Protein 4DCM (pdb70)

B-factor: mean 29.91, std 12.79, range [4.17, 95.15]

Organism: Escherichia coli (strain K12) (NCBI:txid83333)

GO terms:
  GO:0052916 23S rRNA (guanine(1835)-N(2))-methyltransferase activity (F, IDA)
  GO:0070475 rRNA base methylation (P, IMP)

Sequence (354 aa):
RSLTLQRFPATDDVNPLQAWEAADEYLLQQLDDTEIRGPVLILNDAFGALSCALAEHKPYSIGDSYISELATRENLRLNGIDESSVKFLDSTADYPQQPGVVLIKVPKTLALLEQQLRALRKVVTSDTRIIAGAKARDIHTSTLELFEKVLGPTTTTLAWKKARLINCTFNEPQLADAPQTVSWKLEGTDWTIHNHANVFSRTGLDIGARFFQHLPENLEGEIVDLGCGNGVIGLTLLDKNPQAKVVFVDESPAVASSRLNVETNPEALDRCEFINNALSGVEPFRFNAVLCNPPFDNVAWEFHHARRCLKINGELYIVANRHLDYFHKLKKIFGNCTTIATNNKFVVLKAVKL

InterPro domains:
  IPR002052 DNA methylase, N-6 adenine-specific, conserved site [PS00092] (302-308)
  IPR007848 Methyltransferase small domain [PF05175] (199-370)
  IPR017237 RLMG [MF_01859] (1-373)
  IPR017237 RLMG [PIRSF037565] (2-373)
  IPR029063 S-adenosyl-L-methionine-dependent methyltransferase superfamily [G3DSA:3.40.50.150] (8-182)
  IPR029063 S-adenosyl-L-methionine-dependent methyltransferase superfamily [G3DSA:3.40.50.150] (183-377)
  IPR029063 S-adenosyl-L-methionine-dependent methyltransferase superfamily [SSF53335] (192-373)
  IPR046977 rRNA (guanine-N(2)-)-methyltransferase RsmC/RlmG [PTHR47816] (28-373)
  IPR058679 RlmG, N-terminal domain [PF26049] (1-179)

Nearest PDB structures (foldseek):
  4dcm-assembly1_A  TM=1.003E+00  e=3.928E-76  Escherichia coli K-12
  2pjd-assembly1_A  TM=8.226E-01  e=2.984E-22  Escherichia coli
  3dmh-assembly1_A  TM=7.910E-01  e=1.745E-19  Thermus thermophilus HB8
  1f38-assembly1_A  TM=6.982E-01  e=2.290E-06  Methanothermobacter thermautotrophicus
  5fa8-assembly1_A  TM=6.860E-01  e=3.454E-05  Saccharolobus islandicus M.14.25

Secondary structure (DSSP, 8-state):
-------SS---SS-S--S--HHHHHHHHTTTT----S-EEEE--SSSHHHHHTGGG--EEEES-HHHHHHHHHHHHHTT--GGGSEEEETTSPPPSS-SEEEEEPPS-HHHHHHHHHHHHTT--TTSEEEEEEEGGG--HHHHHHHHHHT--EEE---BTTEEEEEE-----------S-EEEEETTTTEEEEE-TT-TT-SS--HHHHH------S--SEEEEET-TT-HHHHHHHHH-TT-EEEEE-S---HHHHHHHHHH--TTGGGEE---STTTTPPTT-EEEEEE------TTT--HHHHHHEEEEEEEEEEEETTS-HHHHHHHHHS--EEEEE-SSEEEEEEE--

Foldseek 3Di:
DPQDAAAVVGDDDPPPDGLDDVQLVVLVVVCVVPDADFPEEEEPNQQQPNCLVCLVNLYEYEYFFLSNLVSNQVSCVSRVHDNNSYHYYYLQDQDDAAGQEYEYEDDPDPLSVLSNLQSVLVHYDLNHWYKYKYQLVSDDPSNQVSLCQRFRHWDWDDDDRRMIMITGGGDRDDHDDDDQWAWDDDPPAPFIATAGRVFPPRNDDDVLVVVCVLDDAQDAFEEEAFQQGLNVVVVVHCVRHVHYAYEYEHRTVSQVNNLVRCVGSDVNVVRYHTHDLGQPPHAFQHDQEYEYEFPVPVSVLVLLSRLRRHHQQRKYKYKDFPPDVVQVSLCVNAVHKDWRDQDPTITIMMGGHD

Radius of gyration: 21.73 Å; Cα contacts (8 Å, |Δi|>4): 765; chains: 1; bounding box: 52×47×61 Å

CATH classification: 3.40.50.150 (+1 more: 3.40.50.150)

Structure (mmCIF, N/CA/C/O backbone):
data_4DCM
#
_entry.id   4DCM
#
_cell.length_a   67.185
_cell.length_b   42.134
_cell.length_c   72.429
_cell.angle_alpha   90.00
_cell.angle_beta   104.46
_cell.angle_gamma   90.00
#
_symmetry.space_group_name_H-M   'P 1 21 1'
#
loop_
_entity.id
_entity.type
_entity.pdbx_description
1 polymer 'Ribosomal RNA large subunit methyltransferase G'
2 non-polymer S-ADENOSYLMETHIONINE
3 non-polymer DI(HYDROXYETHYL)ETHER
4 water water
#
loop_
_atom_site.group_PDB
_atom_site.id
_atom_site.type_symbol
_atom_site.label_atom_id
_atom_site.label_alt_id
_atom_site.label_comp_id
_atom_site.label_asym_id
_atom_site.label_entity_id
_atom_site.label_seq_id
_atom_site.pdbx_PDB_ins_code
_atom_site.Cartn_x
_atom_site.Cartn_y
_atom_site.Cartn_z
_atom_site.occupancy
_atom_site.B_iso_or_equiv
_atom_site.auth_seq_id
_atom_site.auth_comp_id
_atom_site.auth_asym_id
_atom_site.auth_atom_id
_atom_site.pdbx_PDB_model_num
ATOM 9 N N . ARG A 1 3 ? 1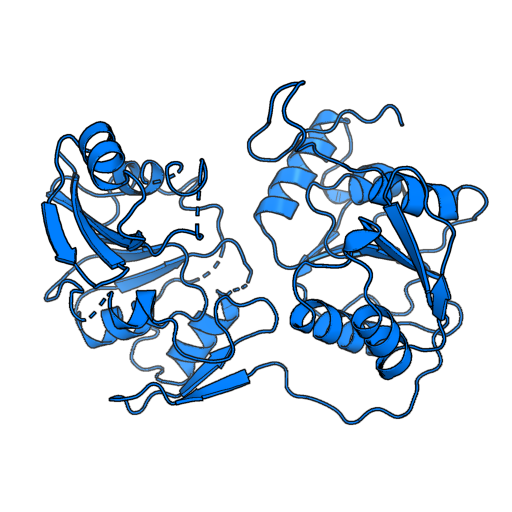5.410 1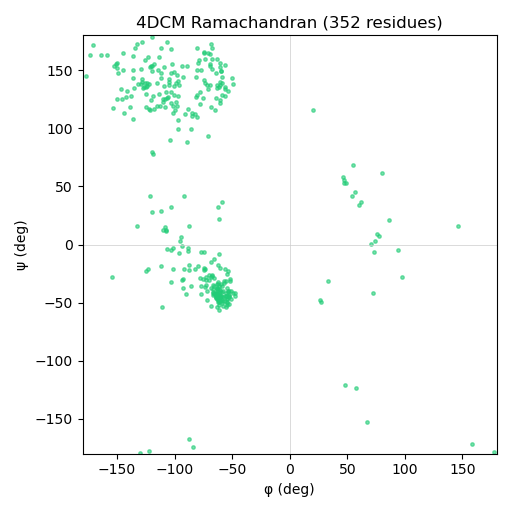4.418 61.954 1.00 15.26 9 ARG A N 1
ATOM 10 C CA . ARG A 1 3 ? 15.227 15.522 62.890 1.00 17.09 9 ARG A CA 1
ATOM 11 C C . ARG A 1 3 ? 15.563 16.879 62.280 1.00 19.31 9 ARG A C 1
ATOM 12 O O . ARG A 1 3 ? 16.355 17.638 62.841 1.00 22.76 9 ARG A O 1
ATOM 20 N N . SER A 1 4 ? 14.963 17.176 61.128 1.00 16.98 10 SER A N 1
ATOM 21 C CA . SER A 1 4 ? 15.145 18.478 60.481 1.00 26.43 10 SER A CA 1
ATOM 22 C C . SER A 1 4 ? 16.537 18.7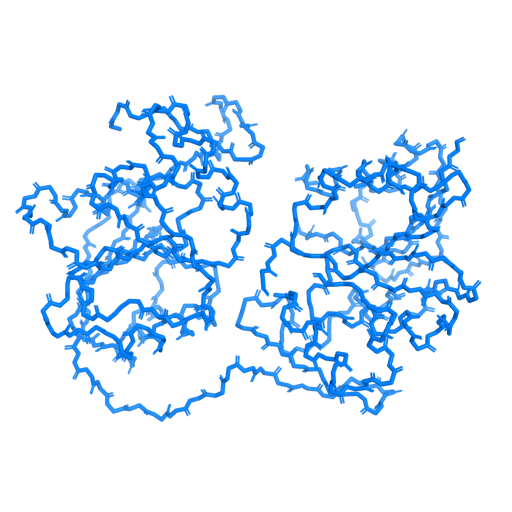09 59.876 1.00 25.42 10 SER A C 1
ATOM 23 O O . SER A 1 4 ? 16.803 19.787 59.337 1.00 28.18 10 SER A O 1
ATOM 26 N N . LEU A 1 5 ? 17.430 17.728 59.973 1.00 17.17 11 LEU A N 1
ATOM 27 C CA . LEU A 1 5 ? 18.700 17.830 59.250 1.00 19.94 11 LEU A CA 1
ATOM 28 C C . LEU A 1 5 ? 18.482 17.400 57.807 1.00 24.30 11 LEU A C 1
ATOM 29 O O . LEU A 1 5 ? 17.694 16.485 57.542 1.00 21.13 11 LEU A O 1
ATOM 34 N N . THR A 1 6 ? 19.166 18.048 56.868 1.00 25.75 12 THR A N 1
ATOM 35 C CA . THR A 1 6 ? 19.135 17.555 55.493 1.00 23.09 12 THR A CA 1
ATOM 36 C C . THR A 1 6 ? 20.383 16.714 55.233 1.00 21.10 12 THR A C 1
ATOM 37 O O . THR A 1 6 ? 21.511 17.205 55.357 1.00 24.82 12 THR A O 1
ATOM 41 N N . LEU A 1 7 ? 20.183 15.439 54.904 1.00 15.75 13 LEU A N 1
ATOM 42 C CA . LEU A 1 7 ? 21.309 14.511 54.805 1.00 19.28 13 LEU A CA 1
ATOM 43 C C . LEU A 1 7 ? 21.322 13.732 53.502 1.00 18.96 13 LEU A C 1
ATOM 44 O O . LEU A 1 7 ? 20.279 13.269 53.026 1.00 22.78 13 LEU A O 1
ATOM 49 N N . GLN A 1 8 ? 22.515 13.587 52.930 1.00 17.96 14 GLN A N 1
ATOM 50 C CA . GLN A 1 8 ? 22.671 12.902 51.652 1.00 22.31 14 GLN A CA 1
ATOM 51 C C . GLN A 1 8 ? 23.737 11.823 51.772 1.00 20.63 14 GLN A C 1
ATOM 52 O O . GLN A 1 8 ? 24.769 12.025 52.421 1.00 17.08 14 GLN A O 1
ATOM 58 N N . ARG A 1 9 ? 23.476 10.685 51.145 1.00 21.41 15 ARG A N 1
ATOM 59 C CA . ARG A 1 9 ? 24.479 9.658 50.995 1.00 21.54 15 ARG A CA 1
ATOM 60 C C . ARG A 1 9 ? 25.627 10.181 50.161 1.00 24.04 15 ARG A C 1
ATOM 61 O O . ARG A 1 9 ? 25.462 11.172 49.439 1.00 25.42 15 ARG A O 1
ATOM 69 N N . PHE A 1 10 ? 26.792 9.541 50.261 1.00 30.61 16 PHE A N 1
ATOM 70 C CA . PHE A 1 10 ? 27.846 9.806 49.285 1.00 41.29 16 PHE A CA 1
ATOM 71 C C . PHE A 1 10 ? 27.669 8.743 48.201 1.00 52.38 16 PHE A C 1
ATOM 72 O O . PHE A 1 10 ? 27.274 7.579 48.509 1.00 59.68 16 PHE A O 1
ATOM 80 N N . PRO A 1 11 ? 28.114 9.065 46.963 1.00 52.04 17 PRO A N 1
ATOM 81 C CA . PRO A 1 11 ? 27.079 9.128 45.931 1.00 45.36 17 PRO A CA 1
ATOM 82 C C . PRO A 1 11 ? 25.694 9.306 46.544 1.00 36.02 17 PRO A C 1
ATOM 83 O O . PRO A 1 11 ? 25.210 8.454 47.280 1.00 31.56 17 PRO A O 1
ATOM 87 N N . ALA A 1 12 ? 25.083 10.444 46.235 1.00 32.26 18 ALA A N 1
ATOM 88 C CA . ALA A 1 12 ? 23.688 10.731 46.555 1.00 31.94 18 ALA A CA 1
ATOM 89 C C . ALA A 1 12 ? 22.736 9.736 45.896 1.00 34.08 18 ALA A C 1
ATOM 90 O O . ALA A 1 12 ? 22.920 9.372 44.737 1.00 37.01 18 ALA A O 1
ATOM 92 N N . THR A 1 13 ? 21.703 9.326 46.626 1.00 30.84 19 THR A N 1
ATOM 93 C CA . THR A 1 13 ? 20.679 8.442 46.085 1.00 29.87 19 THR A CA 1
ATOM 94 C C . THR A 1 13 ? 19.354 9.188 45.952 1.00 28.69 19 THR A C 1
ATOM 95 O O . THR A 1 13 ? 19.219 10.296 46.459 1.00 33.25 19 THR A O 1
ATOM 99 N N . ASP A 1 14 ? 18.382 8.584 45.273 1.00 31.25 20 ASP A N 1
ATOM 100 C CA . ASP A 1 14 ? 17.055 9.186 45.144 1.00 35.85 20 ASP A CA 1
ATOM 101 C C . ASP A 1 14 ? 16.149 8.805 46.312 1.00 39.67 20 ASP A C 1
ATOM 102 O O . ASP A 1 14 ? 16.620 8.262 47.315 1.00 44.64 20 ASP A O 1
ATOM 107 N N . ASP A 1 15 ? 14.852 9.081 46.172 1.00 36.70 21 ASP A N 1
ATOM 108 C CA . ASP A 1 15 ? 13.917 8.977 47.292 1.00 38.97 21 ASP A CA 1
ATOM 109 C C . ASP A 1 15 ? 13.388 7.563 47.568 1.00 43.03 21 ASP A C 1
ATOM 110 O O . ASP A 1 15 ? 12.910 7.287 48.671 1.00 46.47 21 ASP A O 1
ATOM 115 N N . VAL A 1 16 ? 13.453 6.674 46.580 1.00 41.37 22 VAL A N 1
ATOM 116 C CA . VAL A 1 16 ? 12.916 5.324 46.767 1.00 45.75 22 VAL A CA 1
ATOM 117 C C . VAL A 1 16 ? 14.014 4.303 47.004 1.00 48.48 22 VAL A C 1
ATOM 118 O O . VAL A 1 16 ? 13.737 3.124 47.246 1.00 48.62 22 VAL A O 1
ATOM 122 N N . ASN A 1 17 ? 15.259 4.757 46.917 1.00 47.97 23 ASN A N 1
ATOM 123 C CA . ASN A 1 17 ? 16.388 3.918 47.272 1.00 46.99 23 ASN A CA 1
ATOM 124 C C . ASN A 1 17 ? 16.346 3.699 48.777 1.00 48.28 23 ASN A C 1
ATOM 125 O O . ASN A 1 17 ? 16.395 4.659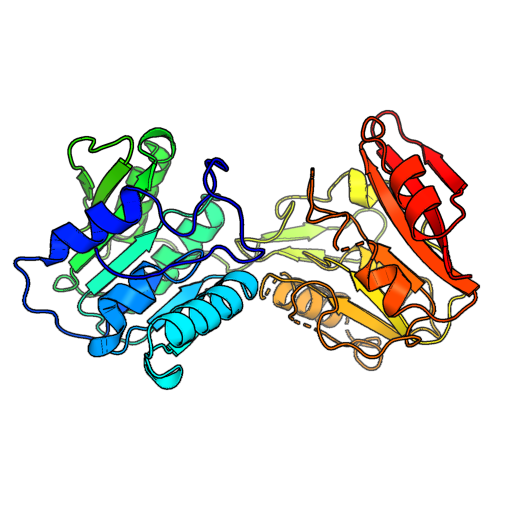 49.549 1.00 52.98 23 ASN A O 1
ATOM 130 N N . PRO A 1 18 ? 16.204 2.437 49.205 1.00 47.10 24 PRO A N 1
ATOM 131 C CA . PRO A 1 18 ? 16.163 2.163 50.647 1.00 48.12 24 PRO A CA 1
ATOM 132 C C . PRO A 1 18 ? 17.422 2.679 51.330 1.00 44.60 24 PRO A C 1
ATOM 133 O O . PRO A 1 18 ? 17.356 3.123 52.479 1.00 45.77 24 PRO A O 1
ATOM 137 N N . LEU A 1 19 ? 18.546 2.632 50.618 1.00 39.35 25 LEU A N 1
ATOM 138 C CA . LEU A 1 19 ? 19.802 3.184 51.117 1.00 38.82 25 LEU A CA 1
ATOM 139 C C . LEU A 1 19 ? 19.726 4.709 51.284 1.00 37.48 25 LEU A C 1
ATOM 140 O O . LEU A 1 19 ? 19.570 5.443 50.302 1.00 34.43 25 LEU A O 1
ATOM 145 N N . GLN A 1 20 ? 19.845 5.180 52.523 1.00 33.52 26 GLN A N 1
ATOM 146 C CA . GLN A 1 20 ? 19.802 6.613 52.808 1.00 29.21 26 GLN A CA 1
ATOM 147 C C . GLN A 1 20 ? 20.984 7.035 53.677 1.00 22.53 26 GLN A C 1
ATOM 148 O O . GLN A 1 20 ? 21.826 6.214 54.032 1.00 16.33 26 GLN A O 1
ATOM 154 N N . ALA A 1 21 ? 21.039 8.318 54.017 1.00 20.26 27 ALA A N 1
ATOM 155 C CA . ALA A 1 21 ? 22.167 8.876 54.758 1.00 18.52 27 ALA A CA 1
ATOM 156 C C . ALA A 1 21 ? 22.135 8.476 56.223 1.00 17.55 27 ALA A C 1
ATOM 157 O O . ALA A 1 21 ? 23.150 8.532 56.915 1.00 18.86 27 ALA A O 1
ATOM 159 N N . TRP A 1 22 ? 20.963 8.080 56.701 1.00 15.38 28 TRP A N 1
ATOM 160 C CA . TRP A 1 22 ? 20.840 7.653 58.081 1.00 18.85 28 TRP A CA 1
ATOM 161 C C . TRP A 1 22 ? 19.822 6.528 58.166 1.00 19.66 28 TRP A C 1
ATOM 162 O O . TRP A 1 22 ? 19.056 6.289 57.226 1.00 16.55 28 TRP A O 1
ATOM 173 N N . GLU A 1 23 ? 19.827 5.830 59.292 1.00 17.75 29 GLU A N 1
ATOM 174 C CA . GLU A 1 23 ? 18.867 4.770 59.517 1.00 20.97 29 GLU A CA 1
ATOM 175 C C . GLU A 1 23 ? 18.318 4.925 60.926 1.00 18.21 29 GLU A C 1
ATOM 176 O O . GLU A 1 23 ? 18.832 5.723 61.721 1.00 16.52 29 GLU A O 1
ATOM 182 N N . ALA A 1 24 ? 17.269 4.176 61.233 1.00 14.96 30 ALA A N 1
ATOM 183 C CA . ALA A 1 24 ? 16.645 4.247 62.548 1.00 13.01 30 ALA A CA 1
ATOM 184 C C . ALA A 1 24 ? 17.682 4.190 63.665 1.00 11.49 30 ALA A C 1
ATOM 185 O O . ALA A 1 24 ? 17.615 4.959 64.616 1.00 16.85 30 ALA A O 1
ATOM 187 N N . ALA A 1 25 ? 18.651 3.285 63.538 1.00 7.97 31 ALA A N 1
ATOM 188 C CA . ALA A 1 25 ? 19.666 3.102 64.568 1.00 7.41 31 ALA A CA 1
ATOM 189 C C . ALA A 1 25 ? 20.293 4.430 64.985 1.00 14.54 31 ALA A C 1
ATOM 190 O O . ALA A 1 25 ? 20.510 4.671 66.180 1.00 16.52 31 ALA A O 1
ATOM 192 N N . ASP A 1 26 ? 20.576 5.288 64.000 1.00 15.57 32 ASP A N 1
ATOM 193 C CA . ASP A 1 26 ? 21.211 6.587 64.255 1.00 16.09 32 ASP A CA 1
ATOM 194 C C . ASP A 1 26 ? 20.324 7.457 65.134 1.00 17.63 32 ASP A C 1
ATOM 195 O O . ASP A 1 26 ? 20.767 8.020 66.146 1.00 20.24 32 ASP A O 1
ATOM 200 N N . GLU A 1 27 ? 19.061 7.556 64.749 1.00 13.28 33 GLU A N 1
ATOM 201 C CA . GLU A 1 27 ? 18.122 8.362 65.509 1.00 17.11 33 GLU A CA 1
ATOM 202 C C . GLU A 1 27 ? 17.864 7.800 66.916 1.00 11.58 33 GLU A C 1
ATOM 203 O O . GLU A 1 27 ? 17.686 8.558 67.861 1.00 13.59 33 GLU A O 1
ATOM 209 N N . TYR A 1 28 ? 17.843 6.476 67.046 1.00 10.69 34 TYR A N 1
ATOM 210 C CA . TYR A 1 28 ? 17.614 5.809 68.329 1.00 14.05 34 TYR A CA 1
ATOM 211 C C . TYR A 1 28 ? 18.768 6.155 69.273 1.00 14.91 34 TYR A C 1
ATOM 212 O O . TYR A 1 28 ? 18.580 6.511 70.464 1.00 19.12 34 TYR A O 1
ATOM 221 N N . LEU A 1 29 ? 19.971 6.051 68.715 1.00 13.35 35 LEU A N 1
ATOM 222 C CA . LEU A 1 29 ? 21.182 6.420 69.426 1.00 15.36 35 LEU A CA 1
ATOM 223 C C . LEU A 1 29 ? 21.058 7.854 69.905 1.00 15.51 35 LEU A C 1
ATOM 224 O O . LEU A 1 29 ? 21.212 8.136 71.092 1.00 13.40 35 LEU A O 1
ATOM 229 N N . LEU A 1 30 ? 20.765 8.757 68.976 1.00 19.28 36 LEU A N 1
ATOM 230 C CA . LEU A 1 30 ? 20.630 10.163 69.321 1.00 18.67 36 LEU A CA 1
ATOM 231 C C . LEU A 1 30 ? 19.658 10.337 70.465 1.00 18.11 36 LEU A C 1
ATOM 232 O O . LEU A 1 30 ? 19.915 11.095 71.396 1.00 19.31 36 LEU A O 1
ATOM 237 N N . GLN A 1 31 ? 18.533 9.635 70.390 1.00 18.97 37 GLN A N 1
ATOM 238 C CA . GLN A 1 31 ? 17.453 9.839 71.345 1.00 22.17 37 GLN A CA 1
ATOM 239 C C . GLN A 1 31 ? 17.881 9.416 72.735 1.00 21.60 37 GLN A C 1
ATOM 240 O O . GLN A 1 31 ? 17.398 9.976 73.719 1.00 23.68 37 GLN A O 1
ATOM 246 N N . GLN A 1 32 ? 18.795 8.448 72.831 1.00 21.38 38 GLN A N 1
ATOM 247 C CA . GLN A 1 32 ? 19.346 8.094 74.152 1.00 20.33 38 GLN A CA 1
ATOM 248 C C . GLN A 1 32 ? 19.928 9.289 74.918 1.00 22.35 38 GLN A C 1
ATOM 249 O O . GLN A 1 32 ? 20.036 9.254 76.144 1.00 24.75 38 GLN A O 1
ATOM 255 N N . LEU A 1 33 ? 20.307 10.338 74.191 1.00 17.38 39 LEU A N 1
ATOM 256 C CA . LEU A 1 33 ? 20.950 11.504 74.787 1.00 13.36 39 LEU A CA 1
ATOM 257 C C . LEU A 1 33 ? 19.985 12.666 74.976 1.00 18.13 39 LEU A C 1
ATOM 258 O O . LEU A 1 33 ? 20.369 13.705 75.509 1.00 19.71 39 LEU A O 1
ATOM 263 N N . ASP A 1 34 ? 18.741 12.500 74.529 1.00 20.47 40 ASP A N 1
ATOM 264 C CA . ASP A 1 34 ? 17.759 13.583 74.611 1.00 20.90 40 ASP A CA 1
ATOM 265 C C . ASP A 1 34 ? 17.622 14.170 76.018 1.00 21.84 40 ASP A C 1
ATOM 266 O O . ASP A 1 34 ? 17.484 15.383 76.178 1.00 23.69 40 ASP A O 1
ATOM 271 N N . ASP A 1 35 ? 17.657 13.314 77.035 1.00 23.37 41 ASP A N 1
ATOM 272 C CA . ASP A 1 35 ? 17.482 13.769 78.410 1.00 24.05 41 ASP A CA 1
ATOM 273 C C . ASP A 1 35 ? 18.823 13.825 79.137 1.00 28.76 41 ASP A C 1
ATOM 274 O O . ASP A 1 35 ? 18.904 13.623 80.352 1.00 33.00 41 ASP A O 1
ATOM 279 N N . THR A 1 36 ? 19.870 14.126 78.382 1.00 27.52 42 THR A N 1
ATOM 280 C CA . THR A 1 36 ? 21.229 14.073 78.893 1.00 30.42 42 THR A CA 1
ATOM 281 C C . THR A 1 36 ? 21.925 15.416 78.699 1.00 32.91 42 THR A C 1
ATOM 282 O O . THR A 1 36 ? 21.752 16.079 77.672 1.00 33.05 42 THR A O 1
ATOM 286 N N . GLU A 1 37 ? 22.686 15.825 79.707 1.00 35.14 43 GLU A N 1
ATOM 287 C CA . GLU A 1 37 ? 23.580 16.968 79.581 1.00 38.93 43 GLU A CA 1
ATOM 288 C C . GLU A 1 37 ? 24.929 16.426 79.121 1.00 38.76 43 GLU A C 1
ATOM 289 O O . GLU A 1 37 ? 25.616 15.713 79.854 1.00 36.07 43 GLU A O 1
ATOM 295 N N . ILE A 1 38 ? 25.300 16.762 77.895 1.00 40.95 44 ILE A N 1
ATOM 296 C CA . ILE A 1 38 ? 26.449 16.146 77.260 1.00 40.07 44 ILE A CA 1
ATOM 297 C C . ILE A 1 38 ? 27.764 16.714 77.756 1.00 42.38 44 ILE A C 1
ATOM 298 O O . ILE A 1 38 ? 27.936 17.929 77.822 1.00 44.19 44 ILE A O 1
ATOM 303 N N . ARG A 1 39 ? 28.683 15.822 78.112 1.00 46.16 45 ARG A N 1
ATOM 304 C CA . ARG A 1 39 ? 30.047 16.215 78.452 1.00 49.87 45 ARG A CA 1
ATOM 305 C C . ARG A 1 39 ? 31.058 15.594 77.494 1.00 43.13 45 ARG A C 1
ATOM 306 O O . ARG A 1 39 ? 31.197 14.367 77.426 1.00 40.90 45 ARG A O 1
ATOM 314 N N . GLY A 1 40 ? 31.754 16.446 76.748 1.00 40.33 46 GLY A N 1
ATOM 315 C CA . GLY A 1 40 ? 32.781 15.984 75.831 1.00 40.72 46 GLY A CA 1
ATOM 316 C C . GLY A 1 40 ? 33.970 15.430 76.593 1.00 41.68 46 GLY A C 1
ATOM 317 O O . GLY A 1 40 ? 34.006 15.504 77.824 1.00 46.50 46 GLY A O 1
ATOM 318 N N . PRO A 1 41 ? 34.928 14.821 75.877 1.00 35.55 47 PRO A N 1
ATOM 319 C CA . PRO A 1 41 ? 34.856 14.563 74.435 1.00 26.25 47 PRO A CA 1
ATOM 320 C C . PRO A 1 41 ? 33.652 13.688 74.065 1.00 23.17 47 PRO A C 1
ATOM 321 O O . PRO A 1 41 ? 33.195 12.859 74.865 1.00 19.33 47 PRO A O 1
ATOM 325 N N . VAL A 1 42 ? 33.136 13.901 72.858 1.00 20.52 48 VAL A N 1
ATOM 326 C CA . VAL A 1 42 ? 32.142 13.015 72.280 1.00 15.86 48 VAL A CA 1
ATOM 327 C C . VAL A 1 42 ? 32.798 12.222 71.155 1.00 11.33 48 VAL A C 1
ATOM 328 O O . VAL A 1 42 ? 33.287 12.805 70.186 1.00 13.62 48 VAL A O 1
ATOM 332 N N . LEU A 1 43 ? 32.831 10.898 71.295 1.00 10.44 49 LEU A N 1
ATOM 333 C CA . LEU A 1 43 ? 33.384 10.024 70.258 1.00 14.91 49 LEU A CA 1
ATOM 334 C C . LEU A 1 43 ? 32.277 9.336 69.458 1.00 15.28 49 LEU A C 1
ATOM 335 O O . LEU A 1 43 ? 31.350 8.764 70.027 1.00 19.35 49 LEU A O 1
ATOM 340 N N . ILE A 1 44 ? 32.381 9.386 68.137 1.00 12.55 50 ILE A N 1
ATOM 341 C CA . ILE A 1 44 ? 31.401 8.748 67.262 1.00 11.34 50 ILE A CA 1
ATOM 342 C C . ILE A 1 44 ? 32.122 7.784 66.311 1.00 14.94 50 ILE A C 1
ATOM 343 O O . ILE A 1 44 ? 32.988 8.189 65.523 1.00 15.26 50 ILE A O 1
ATOM 348 N N . LEU A 1 45 ? 31.787 6.504 66.399 1.00 12.11 51 LEU A N 1
ATOM 349 C CA . LEU A 1 45 ? 32.468 5.500 65.596 1.00 14.29 51 LEU A CA 1
ATOM 350 C C . LEU A 1 45 ? 31.597 4.953 64.459 1.00 14.66 51 LEU A C 1
ATOM 351 O O . LEU A 1 45 ? 30.429 4.576 64.661 1.00 11.58 51 LEU A O 1
ATOM 356 N N . ASN A 1 46 ? 32.190 4.929 63.267 1.00 9.57 52 ASN A N 1
ATOM 357 C CA . ASN A 1 46 ? 31.583 4.335 62.084 1.00 12.59 52 ASN A CA 1
ATOM 358 C C . ASN A 1 46 ? 30.292 5.039 61.691 1.00 17.33 52 ASN A C 1
ATOM 359 O O . ASN A 1 46 ? 29.334 4.404 61.234 1.00 18.23 52 ASN A O 1
ATOM 364 N N . ASP A 1 47 ? 30.286 6.357 61.876 1.00 17.32 53 ASP A N 1
ATOM 365 C CA . ASP A 1 47 ? 29.192 7.229 61.428 1.00 20.69 53 ASP A CA 1
ATOM 366 C C . ASP A 1 47 ? 29.235 7.326 59.899 1.00 19.66 53 ASP A C 1
ATOM 367 O O . ASP A 1 47 ? 29.938 8.171 59.341 1.00 24.56 53 ASP A O 1
ATOM 372 N N . ALA A 1 48 ? 28.472 6.459 59.237 1.00 19.48 54 ALA A N 1
ATOM 373 C CA . ALA A 1 48 ? 28.603 6.201 57.797 1.00 17.72 54 ALA A CA 1
ATOM 374 C C . ALA A 1 48 ? 28.558 7.419 56.870 1.00 16.03 54 ALA A C 1
ATOM 375 O O . ALA A 1 48 ? 29.331 7.500 55.912 1.00 19.39 54 ALA A O 1
ATOM 377 N N . PHE A 1 49 ? 27.637 8.344 57.113 1.00 14.37 55 PHE A N 1
ATOM 378 C CA . PHE A 1 49 ? 27.562 9.532 56.262 1.00 13.94 55 PHE A CA 1
ATOM 379 C C . PHE A 1 49 ? 27.462 10.811 57.076 1.00 14.96 55 PHE A C 1
ATOM 380 O O . PHE A 1 49 ? 27.115 11.866 56.546 1.00 15.64 55 PHE A O 1
ATOM 388 N N . GLY A 1 50 ? 27.784 10.707 58.364 1.00 14.66 56 GLY A N 1
ATOM 389 C CA . GLY A 1 50 ? 27.892 11.869 59.225 1.00 12.19 56 GLY A CA 1
ATOM 390 C C . GLY A 1 50 ? 26.587 12.322 59.850 1.00 11.67 56 GLY A C 1
ATOM 391 O O . GLY A 1 50 ? 26.467 13.475 60.262 1.00 16.39 56 GLY A O 1
ATOM 392 N N . ALA A 1 51 ? 25.600 11.437 59.925 1.00 15.94 57 ALA A N 1
ATOM 393 C CA . ALA A 1 51 ? 24.314 11.828 60.498 1.00 14.77 57 ALA A CA 1
ATOM 394 C C . ALA A 1 51 ? 24.499 12.250 61.959 1.00 17.12 57 ALA A C 1
ATOM 395 O O . ALA A 1 51 ? 24.078 13.350 62.370 1.00 16.09 57 ALA A O 1
ATOM 397 N N . LEU A 1 52 ? 25.144 11.377 62.732 1.00 12.41 58 LEU A N 1
ATOM 398 C CA . LEU A 1 52 ? 25.391 11.641 64.146 1.00 12.62 58 LEU A CA 1
ATOM 399 C C . LEU A 1 52 ? 26.315 12.841 64.341 1.00 11.99 58 LEU A C 1
ATOM 400 O O . LEU A 1 52 ? 26.071 13.689 65.200 1.00 11.98 58 LEU A O 1
ATOM 405 N N . SER A 1 53 ? 27.357 12.927 63.523 1.00 12.81 59 SER A N 1
ATOM 406 C CA . SER A 1 53 ? 28.310 14.030 63.619 1.00 12.89 59 SER A CA 1
ATOM 407 C C . SER A 1 53 ? 27.627 15.378 63.385 1.00 15.70 59 SER A C 1
ATOM 408 O O . SER A 1 53 ? 27.854 16.336 64.129 1.00 14.26 59 SER A O 1
ATOM 411 N N . CYS A 1 54 ? 26.784 15.447 62.357 1.00 13.46 60 CYS A N 1
ATOM 412 C CA . CYS A 1 54 ? 25.982 16.643 62.118 1.00 13.99 60 CYS A CA 1
ATOM 413 C C . CYS A 1 54 ? 25.049 16.943 63.289 1.00 16.20 60 CYS A C 1
ATOM 414 O O . CYS A 1 54 ? 24.980 18.081 63.756 1.00 18.43 60 CYS A O 1
ATOM 417 N N . ALA A 1 55 ? 24.343 15.922 63.766 1.00 14.32 61 ALA A N 1
ATOM 418 C CA . ALA A 1 55 ? 23.397 16.121 64.861 1.00 14.71 61 ALA A CA 1
ATOM 419 C C . ALA A 1 55 ? 24.090 16.667 66.097 1.00 16.66 61 ALA A C 1
ATOM 420 O O . ALA A 1 55 ? 23.524 17.488 66.817 1.00 19.63 61 ALA A O 1
ATOM 422 N N . LEU A 1 56 ? 25.320 16.220 66.328 1.00 17.25 62 LEU A N 1
ATOM 423 C CA . LEU A 1 56 ? 26.041 16.543 67.561 1.00 16.09 62 LEU A CA 1
ATOM 424 C C . LEU A 1 56 ? 27.189 17.527 67.349 1.00 16.59 62 LEU A C 1
ATOM 425 O O . LEU A 1 56 ? 28.039 17.693 68.227 1.00 15.47 62 LEU A O 1
ATOM 430 N N . ALA A 1 57 ? 27.209 18.186 66.194 1.00 17.88 63 ALA A N 1
ATOM 431 C CA . ALA A 1 57 ? 28.310 19.101 65.872 1.00 22.22 63 ALA A CA 1
ATOM 432 C C . ALA A 1 57 ? 28.605 20.137 66.975 1.00 22.30 63 ALA A C 1
ATOM 433 O O . ALA A 1 57 ? 29.767 20.425 67.257 1.00 23.84 63 ALA A O 1
ATOM 435 N N . GLU A 1 58 ? 27.566 20.687 67.601 1.00 19.97 64 GLU A N 1
ATOM 436 C CA . GLU A 1 58 ? 27.754 21.741 68.607 1.00 26.01 64 GLU A CA 1
ATOM 437 C C . GLU A 1 58 ? 28.684 21.307 69.731 1.00 25.11 64 GLU A C 1
ATOM 438 O O . GLU A 1 58 ? 29.243 22.137 70.451 1.00 26.81 64 GLU A O 1
ATOM 444 N N . HIS A 1 59 ? 28.834 20.000 69.892 1.00 20.92 65 HIS A N 1
ATOM 445 C CA . HIS A 1 59 ? 29.669 19.476 70.962 1.00 22.38 65 HIS A CA 1
ATOM 446 C C . HIS A 1 59 ? 31.071 19.191 70.452 1.00 20.62 65 HIS A C 1
ATOM 447 O O . HIS A 1 59 ? 31.922 18.703 71.191 1.00 23.16 65 HIS A O 1
ATOM 454 N N . LYS A 1 60 ? 31.304 19.514 69.181 1.00 15.77 66 LYS A N 1
ATOM 455 C CA . LYS A 1 60 ? 32.610 19.307 68.580 1.00 21.81 66 LYS A CA 1
ATOM 456 C C . LYS A 1 60 ? 33.015 17.847 68.750 1.00 21.76 66 LYS A C 1
ATOM 457 O O . LYS A 1 60 ? 33.944 17.531 69.500 1.00 19.23 66 LYS A O 1
ATOM 463 N N . PRO A 1 61 ? 32.314 16.947 68.053 1.00 22.87 67 PRO A N 1
ATOM 464 C CA . PRO A 1 61 ? 32.555 15.515 68.233 1.00 21.98 67 PRO A CA 1
ATOM 465 C C . PRO A 1 61 ? 33.788 15.043 67.486 1.00 19.96 67 PRO A C 1
ATOM 466 O O . PRO A 1 61 ? 34.231 15.686 66.530 1.00 18.92 67 PRO A O 1
ATOM 470 N N . TYR A 1 62 ? 34.334 13.915 67.921 1.00 18.03 68 TYR A N 1
ATOM 471 C CA . TYR A 1 62 ? 35.335 13.223 67.138 1.00 14.63 68 TYR A CA 1
ATOM 472 C C . TYR A 1 62 ? 34.662 12.082 66.389 1.00 17.60 68 TYR A C 1
ATOM 473 O O . TYR A 1 62 ? 34.032 11.209 66.996 1.00 15.08 68 TYR A O 1
ATOM 482 N N . SER A 1 63 ? 34.785 12.106 65.066 1.00 17.87 69 SER A N 1
ATOM 483 C CA . SER A 1 63 ? 34.255 11.042 64.230 1.00 17.87 69 SER A CA 1
ATOM 484 C C . SER A 1 63 ? 35.378 10.058 63.911 1.00 19.08 69 SER A C 1
ATOM 485 O O . SER A 1 63 ? 36.282 10.357 63.125 1.00 20.83 69 SER A O 1
ATOM 488 N N . ILE A 1 64 ? 35.326 8.890 64.538 1.00 18.95 70 ILE A N 1
ATOM 489 C CA . ILE A 1 64 ? 36.350 7.873 64.343 1.00 14.80 70 ILE A CA 1
ATOM 490 C C . ILE A 1 64 ? 35.825 6.754 63.455 1.00 16.04 70 ILE A C 1
ATOM 491 O O . ILE A 1 64 ? 34.670 6.324 63.604 1.00 16.19 70 ILE A O 1
ATOM 496 N N . GLY A 1 65 ? 36.665 6.296 62.525 1.00 13.26 71 GLY A N 1
ATOM 497 C CA . GLY A 1 65 ? 36.265 5.259 61.593 1.00 17.82 71 GLY A CA 1
ATOM 498 C C . GLY A 1 65 ? 37.342 4.929 60.582 1.00 20.30 71 GLY A C 1
ATOM 499 O O . GLY A 1 65 ? 38.443 5.494 60.622 1.00 19.46 71 GLY A O 1
ATOM 500 N N . ASP A 1 66 ? 37.035 4.012 59.668 1.00 18.77 72 ASP A N 1
ATOM 501 C CA . ASP A 1 66 ? 38.034 3.568 58.704 1.00 17.85 72 ASP A CA 1
ATOM 502 C C . ASP A 1 66 ? 37.566 3.824 57.285 1.00 15.91 72 ASP A C 1
ATOM 503 O O . ASP A 1 66 ? 37.749 2.993 56.393 1.00 14.18 72 ASP A O 1
ATOM 508 N N . SER A 1 67 ? 36.974 4.993 57.078 1.00 11.88 73 SER A N 1
ATOM 509 C CA . SER A 1 67 ? 36.362 5.309 55.796 1.00 10.84 73 SER A CA 1
ATOM 510 C C . SER A 1 67 ? 36.531 6.777 55.414 1.00 14.58 73 SER A C 1
ATOM 511 O O . SER A 1 67 ? 35.976 7.676 56.063 1.00 16.79 73 SER A O 1
ATOM 514 N N . TYR A 1 68 ? 37.296 7.014 54.358 1.00 15.27 74 TYR A N 1
ATOM 515 C CA . TYR A 1 68 ? 37.429 8.353 53.807 1.00 16.48 74 TYR A CA 1
ATOM 516 C C . TYR A 1 68 ? 36.130 8.771 53.135 1.00 14.92 74 TYR A C 1
ATOM 517 O O . TYR A 1 68 ? 35.805 9.959 53.100 1.00 18.16 74 TYR A O 1
ATOM 526 N N . ILE A 1 69 ? 35.390 7.805 52.590 1.00 12.97 75 ILE A N 1
ATOM 527 C CA . ILE A 1 69 ? 34.098 8.129 51.991 1.00 17.61 75 ILE A CA 1
ATOM 528 C C . ILE A 1 69 ? 33.197 8.726 53.067 1.00 19.43 75 ILE A C 1
ATOM 529 O O . ILE A 1 69 ? 32.453 9.667 52.818 1.00 17.51 75 ILE A O 1
ATOM 534 N N . SER A 1 70 ? 33.271 8.176 54.271 1.00 19.54 76 SER A N 1
ATOM 535 C CA . SER A 1 70 ? 32.473 8.686 55.369 1.00 20.89 76 SER A CA 1
ATOM 536 C C . SER A 1 70 ? 32.858 10.120 55.703 1.00 16.48 76 SER A C 1
ATOM 537 O O . SER A 1 70 ? 31.986 10.957 55.935 1.00 17.39 76 SER A O 1
ATOM 540 N N . GLU A 1 71 ? 34.156 10.413 55.732 1.00 11.48 77 GLU A N 1
ATOM 541 C CA . GLU A 1 71 ? 34.588 11.787 55.993 1.00 17.29 77 GLU A CA 1
ATOM 542 C C . GLU A 1 71 ? 34.090 12.741 54.911 1.00 15.68 77 GLU A C 1
ATOM 543 O O . GLU A 1 71 ? 33.545 13.807 55.214 1.00 15.10 77 GLU A O 1
ATOM 549 N N . LEU A 1 72 ? 34.282 12.364 53.650 1.00 13.20 78 LEU A N 1
ATOM 550 C CA . LEU A 1 72 ? 33.795 13.185 52.544 1.00 17.42 78 LEU A CA 1
ATOM 551 C C . LEU A 1 72 ? 32.297 13.450 52.697 1.00 16.11 78 LEU A C 1
ATOM 552 O O . LEU A 1 72 ? 31.825 14.600 52.610 1.00 17.60 78 LEU A O 1
ATOM 557 N N . ALA A 1 73 ? 31.552 12.379 52.941 1.00 13.20 79 ALA A N 1
ATOM 558 C CA . ALA A 1 73 ? 30.103 12.476 53.044 1.00 14.60 79 ALA A CA 1
ATOM 559 C C . ALA A 1 73 ? 29.723 13.413 54.183 1.00 14.91 79 ALA A C 1
ATOM 560 O O . ALA A 1 73 ? 28.805 14.232 54.053 1.00 16.21 79 ALA A O 1
ATOM 562 N N . THR A 1 74 ? 30.457 13.294 55.288 1.00 10.03 80 THR A N 1
ATOM 563 C CA . THR A 1 74 ? 30.185 14.045 56.506 1.00 9.65 80 THR A CA 1
ATOM 564 C C . THR A 1 74 ? 30.430 15.520 56.297 1.00 16.41 80 THR A C 1
ATOM 565 O O . THR A 1 74 ? 29.666 16.357 56.786 1.00 20.15 80 THR A O 1
ATOM 569 N N . ARG A 1 75 ? 31.511 15.840 55.590 1.00 13.78 81 ARG A N 1
ATOM 570 C CA . ARG A 1 75 ? 31.821 17.231 55.270 1.00 17.50 81 ARG A CA 1
ATOM 571 C C . ARG A 1 75 ? 30.729 17.809 54.386 1.00 17.23 81 ARG A C 1
ATOM 572 O O . ARG A 1 75 ? 30.223 18.908 54.645 1.00 22.60 81 ARG A O 1
ATOM 580 N N . GLU A 1 76 ? 30.349 17.064 53.352 1.00 15.97 82 GLU A N 1
ATOM 581 C CA . GLU A 1 76 ? 29.261 17.526 52.499 1.00 24.31 82 GLU A CA 1
ATOM 582 C C . GLU A 1 76 ? 28.011 17.821 53.328 1.00 20.23 82 GLU A C 1
ATOM 583 O O . GLU A 1 76 ? 27.443 18.901 53.240 1.00 24.96 82 GLU A O 1
ATOM 589 N N . ASN A 1 77 ? 27.592 16.867 54.148 1.00 16.08 83 ASN A N 1
ATOM 590 C CA . ASN A 1 77 ? 26.378 17.048 54.935 1.00 16.50 83 ASN A CA 1
ATOM 591 C C . ASN A 1 77 ? 26.475 18.197 55.928 1.00 18.77 83 ASN A C 1
ATOM 592 O O . ASN A 1 77 ? 25.496 18.896 56.170 1.00 20.57 83 ASN A O 1
ATOM 597 N N . LEU A 1 78 ? 27.651 18.372 56.519 1.00 14.17 84 LEU A N 1
ATOM 598 C CA . LEU A 1 78 ? 27.897 19.518 57.376 1.00 16.29 84 LEU A CA 1
ATOM 599 C C . LEU A 1 78 ? 27.622 20.792 56.592 1.00 22.87 84 LEU A C 1
ATOM 600 O O . LEU A 1 78 ? 26.976 21.712 57.099 1.00 25.77 84 LEU A O 1
ATOM 605 N N . ARG A 1 79 ? 28.104 20.834 55.351 1.00 23.34 85 ARG A N 1
ATOM 606 C CA . ARG A 1 79 ? 27.944 22.023 54.511 1.00 24.81 85 ARG A CA 1
ATOM 607 C C . ARG A 1 79 ? 26.489 22.268 54.139 1.00 22.95 85 ARG A C 1
ATOM 608 O O . ARG A 1 79 ? 26.009 23.405 54.175 1.00 23.57 85 ARG A O 1
ATOM 616 N N . LEU A 1 80 ? 25.791 21.199 53.780 1.00 22.19 86 LEU A N 1
ATOM 617 C CA . LEU A 1 80 ? 24.375 21.281 53.442 1.00 24.92 86 LEU A CA 1
ATOM 618 C C . LEU A 1 80 ? 23.551 21.787 54.620 1.00 27.30 86 LEU A C 1
ATOM 619 O O . LEU A 1 80 ? 22.436 22.267 54.438 1.00 28.82 86 LEU A O 1
ATOM 624 N N . ASN A 1 81 ? 24.095 21.674 55.829 1.00 24.51 87 ASN A N 1
ATOM 625 C CA . ASN A 1 81 ? 23.369 22.121 57.010 1.00 21.08 87 ASN A CA 1
ATOM 626 C C . ASN A 1 81 ? 23.948 23.400 57.595 1.00 23.02 87 ASN A C 1
ATOM 627 O O . ASN A 1 81 ? 23.606 23.793 58.709 1.00 23.88 87 ASN A O 1
ATOM 632 N N . GLY A 1 82 ? 24.825 24.050 56.834 1.00 24.02 88 GLY A N 1
ATOM 633 C CA . GLY A 1 82 ? 25.411 25.309 57.265 1.00 29.44 88 GLY A CA 1
ATOM 634 C C . GLY A 1 82 ? 26.195 25.196 58.556 1.00 31.87 88 GLY A C 1
ATOM 635 O O . GLY A 1 82 ? 26.218 26.126 59.367 1.00 35.36 88 GLY A O 1
ATOM 636 N N . ILE A 1 83 ? 26.838 24.050 58.752 1.00 31.03 89 ILE A N 1
ATOM 637 C CA . ILE A 1 83 ? 27.679 23.841 59.925 1.00 29.20 89 ILE A CA 1
ATOM 638 C C . ILE A 1 83 ? 29.146 23.921 59.511 1.00 32.65 89 ILE A C 1
ATOM 639 O O . ILE A 1 83 ? 29.518 23.467 58.424 1.00 29.95 89 ILE A O 1
ATOM 644 N N . ASP A 1 84 ? 29.978 24.511 60.366 1.00 39.17 90 ASP A N 1
ATOM 645 C CA . ASP A 1 84 ? 31.406 24.600 60.084 1.00 41.70 90 ASP A CA 1
ATOM 646 C C . ASP A 1 84 ? 32.013 23.201 60.016 1.00 37.75 90 ASP A C 1
ATOM 647 O O . ASP A 1 84 ? 31.720 22.358 60.871 1.00 32.68 90 ASP A O 1
ATOM 652 N N . GLU A 1 85 ? 32.837 22.960 58.993 1.00 41.17 91 GLU A N 1
ATOM 653 C CA . GLU A 1 85 ? 33.594 21.713 58.864 1.00 45.34 91 GLU A CA 1
ATOM 654 C C . GLU A 1 85 ? 34.404 21.459 60.122 1.00 41.41 91 GLU A C 1
ATOM 655 O O . GLU A 1 85 ? 34.557 20.321 60.573 1.00 43.84 91 GLU A O 1
ATOM 661 N N . SER A 1 86 ? 34.928 22.545 60.675 1.00 35.53 92 SER A N 1
ATOM 662 C CA . SER A 1 86 ? 35.870 22.485 61.777 1.00 30.61 92 SER A CA 1
ATOM 663 C C . SER A 1 86 ? 35.221 21.935 63.034 1.00 27.93 92 SER A C 1
ATOM 664 O O . SER A 1 86 ? 35.911 21.611 63.999 1.00 31.55 92 SER A O 1
ATOM 667 N N . SER A 1 87 ? 33.895 21.838 63.041 1.00 27.63 93 SER A N 1
ATOM 668 C CA . SER A 1 87 ? 33.206 21.352 64.236 1.00 29.02 93 SER A CA 1
ATOM 669 C C . SER A 1 87 ? 33.487 19.873 64.473 1.00 28.81 93 SER A C 1
ATOM 670 O O . SER A 1 87 ? 33.465 19.409 65.610 1.00 30.55 93 SER A O 1
ATOM 673 N N . VAL A 1 88 ? 33.759 19.137 63.399 1.00 30.51 94 VAL A N 1
ATOM 674 C CA . VAL A 1 88 ? 33.948 17.690 63.498 1.00 29.31 94 VAL A CA 1
ATOM 675 C C . VAL A 1 88 ? 35.405 17.310 63.254 1.00 27.11 94 VAL A C 1
ATOM 676 O O . VAL A 1 88 ? 35.969 17.637 62.209 1.00 28.28 94 VAL A O 1
ATOM 680 N N . LYS A 1 89 ? 36.017 16.634 64.223 1.00 23.17 95 LYS A N 1
ATOM 681 C CA . LYS A 1 89 ? 37.396 16.177 64.072 1.00 28.26 95 LYS A CA 1
ATOM 682 C C . LYS A 1 89 ? 37.429 14.719 63.617 1.00 22.14 95 LYS A C 1
ATOM 683 O O . LYS A 1 89 ? 36.800 13.848 64.227 1.00 17.91 95 LYS A O 1
ATOM 689 N N . PHE A 1 90 ? 38.165 14.459 62.540 1.00 17.28 96 PHE A N 1
ATOM 690 C CA . PHE A 1 90 ? 38.189 13.133 61.941 1.00 16.55 96 PHE A CA 1
ATOM 691 C C . PHE A 1 90 ? 39.429 12.351 62.340 1.00 22.08 96 PHE A C 1
ATOM 692 O O . PHE A 1 90 ? 40.557 12.844 62.221 1.00 28.42 96 PHE A O 1
ATOM 700 N N . LEU A 1 91 ? 39.207 11.133 62.830 1.00 19.48 97 LEU A N 1
ATOM 701 C CA . LEU A 1 91 ? 40.290 10.271 63.284 1.00 17.74 97 LEU A CA 1
ATOM 702 C C . LEU A 1 91 ? 40.181 8.902 62.638 1.00 18.06 97 LEU A C 1
ATOM 703 O O . LEU A 1 91 ? 39.078 8.379 62.445 1.00 18.51 97 LEU A O 1
ATOM 708 N N . ASP A 1 92 ? 41.328 8.320 62.308 1.00 19.50 98 ASP A N 1
ATOM 709 C CA . ASP A 1 92 ? 41.374 6.939 61.853 1.00 18.41 98 ASP A CA 1
ATOM 710 C C . ASP A 1 92 ? 41.143 5.995 63.031 1.00 19.40 98 ASP A C 1
ATOM 711 O O . ASP A 1 92 ? 41.324 6.378 64.199 1.00 13.64 98 ASP A O 1
ATOM 716 N N . SER A 1 93 ? 40.738 4.765 62.732 1.00 14.94 99 SER A N 1
ATOM 717 C CA . SER A 1 93 ? 40.371 3.834 63.790 1.00 17.84 99 SER A CA 1
ATOM 718 C C . SER A 1 93 ? 41.586 3.425 64.622 1.00 19.05 99 SER A C 1
ATOM 719 O O . SER A 1 93 ? 41.450 3.076 65.793 1.00 20.65 99 SER A O 1
ATOM 722 N N . THR A 1 94 ? 42.765 3.484 64.008 1.00 18.18 100 THR A N 1
ATOM 723 C CA . THR A 1 94 ? 44.018 3.042 64.629 1.00 19.68 100 THR A CA 1
ATOM 724 C C . THR A 1 94 ? 44.697 4.153 65.429 1.00 27.30 100 THR A C 1
ATOM 725 O O . THR A 1 94 ? 45.711 3.928 66.097 1.00 33.06 100 THR A O 1
ATOM 729 N N . ALA A 1 95 ? 44.143 5.357 65.350 1.00 26.84 101 ALA A N 1
ATOM 730 C CA . ALA A 1 95 ? 44.709 6.495 66.057 1.00 26.26 101 ALA A CA 1
ATOM 731 C C . ALA A 1 95 ? 44.434 6.423 67.555 1.00 27.10 101 ALA A C 1
ATOM 732 O O . ALA A 1 95 ? 43.604 5.635 68.014 1.00 25.37 101 ALA A O 1
ATOM 734 N N . ASP A 1 96 ? 45.153 7.245 68.313 1.00 32.05 102 ASP A N 1
ATOM 735 C CA . ASP A 1 96 ? 44.917 7.378 69.746 1.00 29.85 102 ASP A CA 1
ATOM 736 C C . ASP A 1 96 ? 43.660 8.202 69.977 1.00 24.66 102 ASP A C 1
ATOM 737 O O . ASP A 1 96 ? 43.537 9.321 69.469 1.00 23.09 102 ASP A O 1
ATOM 742 N N . TYR A 1 97 ? 42.730 7.647 70.741 1.00 20.46 103 TYR A N 1
ATOM 743 C CA . TYR A 1 97 ? 41.471 8.322 71.001 1.00 20.00 103 TYR A CA 1
ATOM 744 C C . TYR A 1 97 ? 41.652 9.357 72.098 1.00 20.33 103 TYR A C 1
ATOM 745 O O . TYR A 1 97 ? 42.505 9.193 72.980 1.00 18.55 103 TYR A O 1
ATOM 754 N N . PRO A 1 98 ? 40.853 10.437 72.042 1.00 19.39 104 PRO A N 1
ATOM 755 C CA . PRO A 1 98 ? 40.838 11.460 73.097 1.00 20.93 104 PRO A CA 1
ATOM 756 C C . PRO A 1 98 ? 40.541 10.840 74.463 1.00 17.55 104 PRO A C 1
ATOM 757 O O . PRO A 1 98 ? 39.653 9.995 74.570 1.00 20.04 104 PRO A O 1
ATOM 761 N N . GLN A 1 99 ? 41.290 11.250 75.485 1.00 15.92 105 GLN A N 1
ATOM 762 C CA . GLN A 1 99 ? 41.157 10.695 76.835 1.00 17.07 105 GLN A CA 1
ATOM 763 C C . GLN A 1 99 ? 39.844 11.074 77.516 1.00 16.90 105 GLN A C 1
ATOM 764 O O . GLN A 1 99 ? 39.252 12.113 77.220 1.00 17.99 105 GLN A O 1
ATOM 770 N N . GLN A 1 100 ? 39.402 10.237 78.445 1.00 15.18 106 GLN A N 1
ATOM 771 C CA . GLN A 1 100 ? 38.230 10.552 79.253 1.00 23.36 106 GLN A CA 1
ATOM 772 C C . GLN A 1 100 ? 37.052 11.068 78.417 1.00 21.51 106 GLN A C 1
ATOM 773 O O . GLN A 1 100 ? 36.501 12.128 78.711 1.00 25.98 106 GLN A O 1
ATOM 779 N N . PRO A 1 101 ? 36.652 10.316 77.379 1.00 19.73 107 PRO A N 1
ATOM 780 C CA . PRO A 1 101 ? 35.459 10.725 76.632 1.00 20.02 107 PRO A CA 1
ATOM 781 C C . PRO A 1 101 ? 34.262 10.651 77.561 1.00 15.16 107 PRO A C 1
ATOM 782 O O . PRO A 1 101 ? 34.246 9.791 78.451 1.00 18.91 107 PRO A O 1
ATOM 786 N N . GLY A 1 102 ? 33.284 11.531 77.384 1.00 15.31 108 GLY A N 1
ATOM 787 C CA . GLY A 1 102 ? 32.106 11.501 78.244 1.00 20.12 108 GLY A CA 1
ATOM 788 C C . GLY A 1 102 ? 31.000 10.669 77.620 1.00 19.83 108 GLY A C 1
ATOM 789 O O . GLY A 1 102 ? 30.181 10.058 78.319 1.00 20.06 108 GLY A O 1
ATOM 790 N N . VAL A 1 103 ? 30.985 10.662 76.290 1.00 20.85 109 VAL A N 1
ATOM 791 C CA . VAL A 1 103 ? 30.000 9.925 75.510 1.00 16.87 109 VAL A CA 1
ATOM 792 C C . VAL A 1 103 ? 30.669 9.240 74.330 1.00 12.81 109 VAL A C 1
ATOM 793 O O . VAL A 1 103 ? 31.378 9.873 73.546 1.00 12.89 109 VAL A O 1
ATOM 797 N N . VAL A 1 104 ? 30.431 7.942 74.209 1.00 14.05 110 VAL A N 1
ATOM 798 C CA . VAL A 1 104 ? 30.887 7.171 73.071 1.00 14.51 110 VAL A CA 1
ATOM 799 C C . VAL A 1 104 ? 29.680 6.530 72.390 1.00 15.15 110 VAL A C 1
ATOM 800 O O . VAL A 1 104 ? 28.980 5.707 72.998 1.00 12.54 110 VAL A O 1
ATOM 804 N N . LEU A 1 105 ? 29.431 6.944 71.144 1.00 14.83 111 LEU A N 1
ATOM 805 C CA . LEU A 1 105 ? 28.395 6.358 70.297 1.00 15.14 111 LEU A CA 1
ATOM 806 C C . LEU A 1 105 ? 29.071 5.492 69.254 1.00 16.39 111 LEU A C 1
ATOM 807 O O . LEU A 1 105 ? 29.974 5.945 68.555 1.00 14.60 111 LEU A O 1
ATOM 812 N N . ILE A 1 106 ? 28.634 4.243 69.159 1.00 15.06 112 ILE A N 1
ATOM 813 C CA . ILE A 1 106 ? 29.207 3.294 68.229 1.00 11.34 112 ILE A CA 1
ATOM 814 C C . ILE A 1 106 ? 28.155 2.740 67.278 1.00 10.45 112 ILE A C 1
ATOM 815 O O . ILE A 1 106 ? 27.225 2.067 67.715 1.00 12.07 112 ILE A O 1
ATOM 820 N N . LYS A 1 107 ? 28.302 3.004 65.985 1.00 9.24 113 LYS A N 1
ATOM 821 C CA . LYS A 1 107 ? 27.580 2.209 65.002 1.00 10.39 113 LYS A CA 1
ATOM 822 C C . LYS A 1 107 ? 28.324 0.887 64.845 1.00 14.21 113 LYS A C 1
ATOM 823 O O . LYS A 1 107 ? 29.513 0.870 64.511 1.00 14.68 113 LYS A O 1
ATOM 829 N N . VAL A 1 108 ? 27.646 -0.223 65.120 1.00 17.79 114 VAL A N 1
ATOM 830 C CA . VAL A 1 108 ? 28.287 -1.531 65.014 1.00 14.46 114 VAL A CA 1
ATOM 831 C C . VAL A 1 108 ? 28.741 -1.732 63.570 1.00 10.79 114 VAL A C 1
ATOM 832 O O . VAL A 1 108 ? 27.935 -1.616 62.639 1.00 10.02 114 VAL A O 1
ATOM 836 N N . PRO A 1 109 ? 30.040 -2.006 63.373 1.00 12.31 115 PRO A N 1
ATOM 837 C CA . PRO A 1 109 ? 30.554 -2.142 62.004 1.00 14.21 115 PRO A CA 1
ATOM 838 C C . PRO A 1 109 ? 30.247 -3.519 61.431 1.00 19.60 115 PRO A C 1
ATOM 839 O O . PRO A 1 109 ? 29.835 -4.418 62.162 1.00 23.25 115 PRO A O 1
ATOM 843 N N . LYS A 1 110 ? 30.457 -3.682 60.132 1.00 28.05 116 LYS A N 1
ATOM 844 C CA . LYS A 1 110 ? 30.133 -4.937 59.466 1.00 31.62 116 LYS A CA 1
ATOM 845 C C . LYS A 1 110 ? 30.954 -6.112 60.003 1.00 32.71 116 LYS A C 1
ATOM 846 O O . LYS A 1 110 ? 30.454 -7.238 60.080 1.00 32.49 116 LYS A O 1
ATOM 852 N N . THR A 1 111 ? 32.201 -5.852 60.397 1.00 33.68 117 THR A N 1
ATOM 853 C CA . THR A 1 111 ? 33.088 -6.929 60.855 1.00 32.41 117 THR A CA 1
ATOM 854 C C . THR A 1 111 ? 33.385 -6.938 62.359 1.00 28.92 117 THR A C 1
ATOM 855 O O . THR A 1 111 ? 33.665 -5.900 62.973 1.00 26.05 117 THR A O 1
ATOM 859 N N . LEU A 1 112 ? 33.333 -8.131 62.938 1.00 27.13 118 LEU A N 1
ATOM 860 C CA . LEU A 1 112 ? 33.668 -8.318 64.335 1.00 28.10 118 LEU A CA 1
ATOM 861 C C . LEU A 1 112 ? 35.068 -7.792 64.624 1.00 22.77 118 LEU A C 1
ATOM 862 O O . LEU A 1 112 ? 35.304 -7.147 65.651 1.00 16.29 118 LEU A O 1
ATOM 867 N N . ALA A 1 113 ? 35.996 -8.066 63.712 1.00 20.75 119 ALA A N 1
ATOM 868 C CA . ALA A 1 113 ? 37.398 -7.735 63.937 1.00 18.68 119 ALA A CA 1
ATOM 869 C C . ALA A 1 113 ? 37.608 -6.223 64.141 1.00 18.34 119 ALA A C 1
ATOM 870 O O . ALA A 1 113 ? 38.321 -5.798 65.069 1.00 20.23 119 ALA A O 1
ATOM 872 N N . LEU A 1 114 ? 36.976 -5.414 63.289 1.00 15.51 120 LEU A N 1
ATOM 873 C CA . LEU A 1 114 ? 37.057 -3.959 63.428 1.00 16.77 120 LEU A CA 1
ATOM 874 C C . LEU A 1 114 ? 36.473 -3.502 64.758 1.00 14.23 120 LEU A C 1
ATOM 875 O O . LEU A 1 114 ? 37.037 -2.630 65.437 1.00 13.00 120 LEU A O 1
ATOM 880 N N . LEU A 1 115 ? 35.333 -4.080 65.124 1.00 16.83 121 LEU A N 1
ATOM 881 C CA . LEU A 1 115 ? 34.685 -3.728 66.387 1.00 17.66 121 LEU A CA 1
ATOM 882 C C . LEU A 1 115 ? 35.615 -4.015 67.550 1.00 18.93 121 LEU A C 1
ATOM 883 O O . LEU A 1 115 ? 35.739 -3.199 68.458 1.00 22.83 121 LEU A O 1
ATOM 888 N N . GLU A 1 116 ? 36.274 -5.171 67.519 1.00 18.14 122 GLU A N 1
ATOM 889 C CA . GLU A 1 116 ? 37.180 -5.539 68.605 1.00 20.71 122 GLU A CA 1
ATOM 890 C C . GLU A 1 116 ? 38.374 -4.603 68.684 1.00 14.66 122 GLU A C 1
ATOM 891 O O . GLU A 1 116 ? 38.786 -4.219 69.785 1.00 16.12 122 GLU A O 1
ATOM 897 N N . GLN A 1 117 ? 38.945 -4.233 67.538 1.00 13.26 123 GLN A N 1
ATOM 898 C CA . GLN A 1 117 ? 40.070 -3.297 67.599 1.00 17.75 123 GLN A CA 1
ATOM 899 C C . GLN A 1 117 ? 39.609 -1.960 68.169 1.00 15.79 123 GLN A C 1
ATOM 900 O O . GLN A 1 117 ? 40.329 -1.329 68.945 1.00 14.93 123 GLN A O 1
ATOM 906 N N . GLN A 1 118 ? 38.397 -1.544 67.802 1.00 17.73 124 GLN A N 1
ATOM 907 C CA . GLN A 1 118 ? 37.846 -0.280 68.293 1.00 16.69 124 GLN A CA 1
ATOM 908 C C . GLN A 1 118 ? 37.538 -0.317 69.781 1.00 15.82 124 GLN A C 1
ATOM 909 O O . GLN A 1 118 ? 37.730 0.679 70.481 1.00 18.50 124 GLN A O 1
ATOM 915 N N . LEU A 1 119 ? 37.059 -1.460 70.269 1.00 15.85 125 LEU A N 1
ATOM 916 C CA . LEU A 1 119 ? 36.740 -1.590 71.687 1.00 14.95 125 LEU A CA 1
ATOM 917 C C . LEU A 1 119 ? 38.025 -1.634 72.498 1.00 14.53 125 LEU A C 1
ATOM 918 O O . LEU A 1 119 ? 38.100 -1.032 73.559 1.00 12.27 125 LEU A O 1
ATOM 923 N N . ARG A 1 120 ? 39.042 -2.330 71.991 1.00 14.17 126 ARG A N 1
ATOM 924 C CA . ARG A 1 120 ? 40.346 -2.313 72.651 1.00 16.66 126 ARG A CA 1
ATOM 925 C C . ARG A 1 120 ? 40.935 -0.897 72.651 1.00 23.92 126 ARG A C 1
ATOM 926 O O . ARG A 1 120 ? 41.539 -0.470 73.637 1.00 25.22 126 ARG A O 1
ATOM 934 N N . ALA A 1 121 ? 40.744 -0.157 71.560 1.00 20.93 127 ALA A N 1
ATOM 935 C CA . ALA A 1 121 ? 41.222 1.226 71.520 1.00 17.83 127 ALA A CA 1
ATOM 936 C C . ALA A 1 121 ? 40.467 2.121 72.506 1.00 20.09 127 ALA A C 1
ATOM 937 O O . ALA A 1 121 ? 41.047 3.031 73.103 1.00 26.29 127 ALA A O 1
ATOM 939 N N . LEU A 1 122 ? 39.178 1.854 72.690 1.00 17.20 128 LEU A N 1
ATOM 940 C CA . LEU A 1 122 ? 38.363 2.623 73.632 1.00 14.92 128 LEU A CA 1
ATOM 941 C C . LEU A 1 122 ? 38.719 2.277 75.069 1.00 13.45 128 LEU A C 1
ATOM 942 O O . LEU A 1 122 ? 38.689 3.127 75.963 1.00 15.58 128 LEU A O 1
ATOM 947 N N . ARG A 1 123 ? 39.056 1.011 75.275 1.00 17.44 129 ARG A N 1
ATOM 948 C CA . ARG A 1 123 ? 39.442 0.486 76.577 1.00 20.19 129 ARG A CA 1
ATOM 949 C C . ARG A 1 123 ? 40.552 1.333 77.201 1.00 23.47 129 ARG A C 1
ATOM 950 O O . ARG A 1 123 ? 40.606 1.483 78.420 1.00 27.42 129 ARG A O 1
ATOM 958 N N . LYS A 1 124 ? 41.407 1.914 76.360 1.00 21.45 130 LYS A N 1
ATOM 959 C CA . LYS A 1 124 ? 42.522 2.740 76.826 1.00 27.12 130 LYS A CA 1
ATOM 960 C C . LYS A 1 124 ? 42.080 4.101 77.352 1.00 30.94 130 LYS A C 1
ATOM 961 O O . LYS A 1 124 ? 42.817 4.739 78.111 1.00 34.71 130 LYS A O 1
ATOM 967 N N . VAL A 1 125 ? 40.892 4.558 76.953 1.00 26.00 131 VAL A N 1
ATOM 968 C CA . VAL A 1 125 ? 40.502 5.945 77.243 1.00 19.48 131 VAL A CA 1
ATOM 969 C C . VAL A 1 125 ? 39.210 6.130 78.033 1.00 21.87 131 VAL A C 1
ATOM 970 O O . VAL A 1 125 ? 39.006 7.187 78.636 1.00 27.69 131 VAL A O 1
ATOM 974 N N . VAL A 1 126 ? 38.329 5.134 78.027 1.00 19.83 132 VAL A N 1
ATOM 975 C CA . VAL A 1 126 ? 37.042 5.309 78.706 1.00 25.12 132 VAL A CA 1
ATOM 976 C C . VAL A 1 126 ? 37.180 5.106 80.209 1.00 24.20 132 VAL A C 1
ATOM 977 O O . VAL A 1 126 ? 38.101 4.439 80.672 1.00 17.83 132 VAL A O 1
ATOM 981 N N . THR A 1 127 ? 36.254 5.694 80.957 1.00 23.52 133 THR A N 1
ATOM 982 C CA . THR A 1 127 ? 36.144 5.452 82.387 1.00 24.79 133 THR A CA 1
ATOM 983 C C . THR A 1 127 ? 34.766 4.872 82.667 1.00 27.86 133 THR A C 1
ATOM 984 O O . THR A 1 127 ? 33.962 4.712 81.751 1.00 26.82 133 THR A O 1
ATOM 988 N N . SER A 1 128 ? 34.489 4.564 83.930 1.00 29.03 134 SER A N 1
ATOM 989 C CA . SER A 1 128 ? 33.186 4.028 84.299 1.00 26.11 134 SER A CA 1
ATOM 990 C C . SER A 1 128 ? 32.135 5.130 84.277 1.00 24.77 134 SER A C 1
ATOM 991 O O . SER A 1 128 ? 30.946 4.865 84.430 1.00 28.28 134 SER A O 1
ATOM 994 N N . ASP A 1 129 ? 32.580 6.367 84.076 1.00 23.10 135 ASP A N 1
ATOM 995 C CA . ASP A 1 129 ? 31.663 7.489 83.911 1.00 28.64 135 ASP A CA 1
ATOM 996 C C . ASP A 1 129 ? 31.238 7.654 82.449 1.00 29.53 135 ASP A C 1
ATOM 997 O O . ASP A 1 129 ? 30.208 8.260 82.152 1.00 26.17 135 ASP A O 1
ATOM 1002 N N . THR A 1 130 ? 32.040 7.119 81.537 1.00 28.10 136 THR A N 1
ATOM 1003 C CA . THR A 1 130 ? 31.716 7.218 80.125 1.00 26.57 136 THR A CA 1
ATOM 1004 C C . THR A 1 130 ? 30.355 6.586 79.838 1.00 27.21 136 THR A C 1
ATOM 1005 O O . THR A 1 130 ? 30.080 5.454 80.248 1.00 28.03 136 THR A O 1
ATOM 1009 N N . ARG A 1 131 ? 29.498 7.336 79.152 1.00 24.60 137 ARG A N 1
ATOM 1010 C CA . ARG A 1 131 ? 28.257 6.787 78.625 1.00 25.57 137 ARG A CA 1
ATOM 1011 C C . ARG A 1 131 ? 28.583 6.089 77.298 1.00 21.58 137 ARG A C 1
ATOM 1012 O O . ARG A 1 131 ? 28.955 6.739 76.323 1.00 23.94 137 ARG A O 1
ATOM 1020 N N . ILE A 1 132 ? 28.466 4.767 77.266 1.00 14.39 138 ILE A N 1
ATOM 1021 C CA . ILE A 1 132 ? 28.817 4.003 76.072 1.00 16.13 138 ILE A CA 1
ATOM 1022 C C . ILE A 1 132 ? 27.589 3.319 75.463 1.00 17.55 138 ILE A C 1
ATOM 1023 O O . ILE A 1 132 ? 26.938 2.480 76.101 1.00 15.46 138 ILE A O 1
ATOM 1028 N N . ILE A 1 133 ? 27.283 3.672 74.219 1.00 15.39 139 ILE A N 1
ATOM 1029 C CA . ILE A 1 133 ? 26.105 3.127 73.555 1.00 12.72 139 ILE A CA 1
ATOM 1030 C C . ILE A 1 133 ? 26.404 2.705 72.126 1.00 10.65 139 ILE A C 1
ATOM 1031 O O . ILE A 1 133 ? 27.049 3.440 71.381 1.00 12.77 139 ILE A O 1
ATOM 1036 N N . ALA A 1 134 ? 25.926 1.523 71.749 1.00 7.57 140 ALA A N 1
ATOM 1037 C CA . ALA A 1 134 ? 26.093 1.018 70.394 1.00 16.36 140 ALA A CA 1
ATOM 1038 C C . ALA A 1 134 ? 24.735 0.784 69.744 1.00 15.77 140 ALA A C 1
ATOM 1039 O O . ALA A 1 134 ? 23.751 0.475 70.410 1.00 14.58 140 ALA A O 1
ATOM 1041 N N . GLY A 1 135 ? 24.681 0.937 68.431 1.00 10.73 141 GLY A N 1
ATOM 1042 C CA . GLY A 1 135 ? 23.420 0.835 67.736 1.00 13.36 141 GLY A CA 1
ATOM 1043 C C . GLY A 1 135 ? 23.621 0.201 66.384 1.00 14.30 141 GLY A C 1
ATOM 1044 O O . GLY A 1 135 ? 24.689 0.328 65.783 1.00 15.28 141 GLY A O 1
ATOM 1045 N N . ALA A 1 136 ? 22.599 -0.498 65.911 1.00 12.54 142 ALA A N 1
ATOM 1046 C CA . ALA A 1 136 ? 22.660 -1.077 64.577 1.00 13.60 142 ALA A CA 1
ATOM 1047 C C . ALA A 1 136 ? 21.288 -1.610 64.229 1.00 15.06 142 ALA A C 1
ATOM 1048 O O . ALA A 1 136 ? 20.405 -1.657 65.087 1.00 18.89 142 ALA A O 1
ATOM 1050 N N . LYS A 1 137 ? 21.101 -2.024 62.984 1.00 15.06 143 LYS A N 1
ATOM 1051 C CA . LYS A 1 137 ? 19.945 -2.849 62.672 1.00 18.65 143 LYS A CA 1
ATOM 1052 C C . LYS A 1 137 ? 19.888 -3.986 63.689 1.00 20.10 143 LYS A C 1
ATOM 1053 O O . LYS A 1 137 ? 20.921 -4.580 64.031 1.00 20.47 143 LYS A O 1
ATOM 1059 N N . ALA A 1 138 ? 18.685 -4.292 64.168 1.00 19.44 144 ALA A N 1
ATOM 1060 C CA . ALA A 1 138 ? 18.525 -5.328 65.175 1.00 20.66 144 ALA A CA 1
ATOM 1061 C C . ALA A 1 138 ? 19.176 -6.62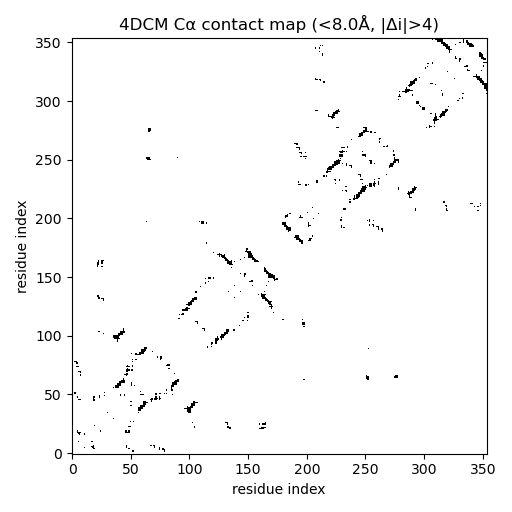1 64.709 1.00 18.19 144 ALA A C 1
ATOM 1062 O O . ALA A 1 138 ? 19.828 -7.314 65.492 1.00 20.37 144 ALA A O 1
ATOM 1064 N N . ARG A 1 139 ? 19.024 -6.930 63.425 1.00 17.29 145 ARG A N 1
ATOM 1065 C CA . ARG A 1 139 ? 19.517 -8.194 62.901 1.00 17.10 145 ARG A CA 1
ATOM 1066 C C . ARG A 1 139 ? 21.046 -8.254 62.893 1.00 22.92 145 ARG A C 1
ATOM 1067 O O . ARG A 1 139 ? 21.630 -9.336 62.759 1.00 22.00 145 ARG A O 1
ATOM 1075 N N . ASP A 1 140 ? 21.691 -7.096 63.047 1.00 22.84 146 ASP A N 1
ATOM 1076 C CA . ASP A 1 140 ? 23.154 -7.038 63.044 1.00 24.23 146 ASP A CA 1
ATOM 1077 C C . ASP A 1 140 ? 23.760 -7.128 64.446 1.00 24.27 146 ASP A C 1
ATOM 1078 O O . ASP A 1 140 ? 24.985 -7.121 64.602 1.00 24.42 146 ASP A O 1
ATOM 1083 N N . ILE A 1 141 ? 22.897 -7.212 65.457 1.00 25.33 147 ILE A N 1
ATOM 1084 C CA . ILE A 1 141 ? 23.330 -7.332 66.849 1.00 23.74 147 ILE A CA 1
ATOM 1085 C C . ILE A 1 141 ? 23.312 -8.803 67.268 1.00 26.52 147 ILE A C 1
ATOM 1086 O O . ILE A 1 141 ? 22.262 -9.354 67.590 1.00 26.88 147 ILE A O 1
ATOM 1091 N N . HIS A 1 142 ? 24.470 -9.448 67.263 1.00 28.96 148 HIS A N 1
ATOM 1092 C CA . HIS A 1 142 ? 24.513 -10.867 67.587 1.00 28.70 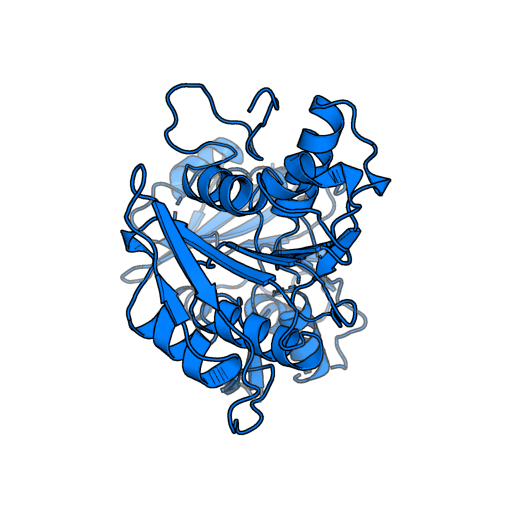148 HIS A CA 1
ATOM 1093 C C . HIS A 1 142 ? 25.022 -11.105 68.999 1.00 28.40 148 HIS A C 1
ATOM 1094 O O . HIS A 1 142 ? 25.536 -10.195 69.660 1.00 26.21 148 HIS A O 1
ATOM 1101 N N . THR A 1 143 ? 24.860 -12.337 69.461 1.00 28.72 149 THR A N 1
ATOM 1102 C CA . THR A 1 143 ? 25.417 -12.744 70.740 1.00 32.05 149 THR A CA 1
ATOM 1103 C C . THR A 1 143 ? 26.913 -12.434 70.769 1.00 27.61 149 THR A C 1
ATOM 1104 O O . THR A 1 143 ? 27.437 -11.952 71.772 1.00 28.77 149 THR A O 1
ATOM 1108 N N . SER A 1 144 ? 27.593 -12.693 69.655 1.00 27.78 150 SER A N 1
ATOM 1109 C CA . SER A 1 144 ? 29.026 -12.434 69.553 1.00 26.22 150 SER A CA 1
ATOM 1110 C C . SER A 1 144 ? 29.365 -10.957 69.788 1.00 27.89 150 SER A C 1
ATOM 1111 O O . SER A 1 144 ? 30.419 -10.633 70.348 1.00 27.25 150 SER A O 1
ATOM 1114 N N . THR A 1 145 ? 28.471 -10.067 69.359 1.00 26.02 151 THR A N 1
ATOM 1115 C CA . THR A 1 145 ? 28.662 -8.636 69.548 1.00 25.60 151 THR A CA 1
ATOM 1116 C C . THR A 1 145 ? 28.721 -8.316 71.043 1.00 29.86 151 THR A C 1
ATOM 1117 O O . THR A 1 145 ? 29.696 -7.718 71.554 1.00 32.57 151 THR A O 1
ATOM 1121 N N . LEU A 1 146 ? 27.659 -8.723 71.734 1.00 26.38 152 LEU A N 1
ATOM 1122 C CA . LEU A 1 146 ? 27.537 -8.528 73.170 1.00 25.15 152 LEU A CA 1
ATOM 1123 C C . LEU A 1 146 ? 28.752 -9.110 73.861 1.00 27.34 152 LEU A C 1
ATOM 1124 O O . LEU A 1 146 ? 29.396 -8.448 74.682 1.00 27.57 152 LEU A O 1
ATOM 1129 N N . GLU A 1 147 ? 29.064 -10.356 73.522 1.00 28.94 153 GLU A N 1
ATOM 1130 C CA . GLU A 1 147 ? 30.186 -11.038 74.145 1.00 33.85 153 GLU A CA 1
ATOM 1131 C C . GLU A 1 147 ? 31.432 -10.184 73.991 1.00 29.40 153 GLU A C 1
ATOM 1132 O O . GLU A 1 147 ? 32.155 -9.973 74.957 1.00 27.60 153 GLU A O 1
ATOM 1138 N N . LEU A 1 148 ? 31.667 -9.673 72.786 1.00 24.07 154 LEU A N 1
ATOM 1139 C CA . LEU A 1 148 ? 32.820 -8.814 72.556 1.00 23.17 154 LEU A CA 1
ATOM 1140 C C . LEU A 1 148 ? 32.826 -7.684 73.571 1.00 20.94 154 LEU A C 1
ATOM 1141 O O . LEU A 1 148 ? 33.838 -7.435 74.240 1.00 20.36 154 LEU A O 1
ATOM 1146 N N . PHE A 1 149 ? 31.690 -6.999 73.684 1.00 17.01 155 PHE A N 1
ATOM 1147 C CA . PHE A 1 149 ? 31.586 -5.916 74.657 1.00 18.88 155 PHE A CA 1
ATOM 1148 C C . PHE A 1 149 ? 31.947 -6.343 76.089 1.00 23.12 155 PHE A C 1
ATOM 1149 O O . PHE A 1 149 ? 32.709 -5.652 76.772 1.00 26.48 155 PHE A O 1
ATOM 1157 N N . GLU A 1 150 ? 31.407 -7.469 76.546 1.00 24.36 156 GLU A N 1
ATOM 1158 C CA . GLU A 1 150 ? 31.690 -7.930 77.910 1.00 30.48 156 GLU A CA 1
ATOM 1159 C C . GLU A 1 150 ? 33.173 -8.246 78.078 1.00 28.80 156 GLU A C 1
ATOM 1160 O O . GLU A 1 150 ? 33.783 -7.913 79.094 1.00 30.17 156 GLU A O 1
ATOM 1166 N N . LYS A 1 151 ? 33.741 -8.889 77.065 1.00 22.80 157 LYS A N 1
ATOM 1167 C CA . LYS A 1 151 ? 35.139 -9.266 77.055 1.00 26.90 157 LYS A CA 1
ATOM 1168 C C . LYS A 1 151 ? 36.025 -8.033 77.224 1.00 27.53 157 LYS A C 1
ATOM 1169 O O . LYS A 1 151 ? 36.871 -7.985 78.117 1.00 28.74 157 LYS A O 1
ATOM 1175 N N . VAL A 1 152 ? 35.811 -7.026 76.378 1.00 21.13 158 VAL A N 1
ATOM 1176 C CA . VAL A 1 152 ? 36.727 -5.888 76.322 1.00 17.80 158 VAL A CA 1
ATOM 1177 C C . VAL A 1 152 ? 36.403 -4.714 77.250 1.00 19.66 158 VAL A C 1
ATOM 1178 O O . VAL A 1 152 ? 37.307 -4.153 77.868 1.00 20.80 158 VAL A O 1
ATOM 1182 N N . LEU A 1 153 ? 35.127 -4.335 77.351 1.00 21.22 159 LEU A N 1
ATOM 1183 C CA . LEU A 1 153 ? 34.754 -3.137 78.108 1.00 21.26 159 LEU A CA 1
ATOM 1184 C C . LEU A 1 153 ? 33.986 -3.430 79.396 1.00 27.43 159 LEU A C 1
ATOM 1185 O O . LEU A 1 153 ? 34.360 -2.964 80.478 1.00 23.88 159 LEU A O 1
ATOM 1190 N N . GLY A 1 154 ? 32.897 -4.180 79.283 1.00 26.44 160 GLY A N 1
ATOM 1191 C CA . GLY A 1 154 ? 32.139 -4.529 80.463 1.00 25.36 160 GLY A CA 1
ATOM 1192 C C . GLY A 1 154 ? 30.697 -4.921 80.214 1.00 27.53 160 GLY A C 1
ATOM 1193 O O . GLY A 1 154 ? 30.260 -5.057 79.072 1.00 28.02 160 GLY A O 1
ATOM 1194 N N . PRO A 1 155 ? 29.943 -5.084 81.307 1.00 24.98 161 PRO A N 1
ATOM 1195 C CA . PRO A 1 155 ? 28.599 -5.668 81.323 1.00 26.63 161 PRO A CA 1
ATOM 1196 C C . PRO A 1 155 ? 27.668 -4.873 80.432 1.00 26.11 161 PRO A C 1
ATOM 1197 O O . PRO A 1 155 ? 27.718 -3.637 80.411 1.00 23.37 161 PRO A O 1
ATOM 1201 N N . THR A 1 156 ? 26.824 -5.581 79.697 1.00 26.27 162 THR A N 1
ATOM 1202 C CA . THR A 1 156 ? 25.955 -4.929 78.733 1.00 27.97 162 THR A CA 1
ATOM 1203 C C . THR A 1 156 ?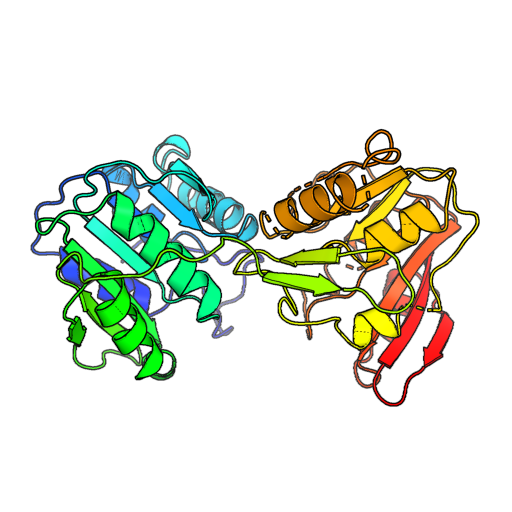 24.499 -5.054 79.109 1.00 29.10 162 THR A C 1
ATOM 1204 O O . THR A 1 156 ? 24.079 -6.021 79.745 1.00 33.33 162 THR A O 1
ATOM 1208 N N . THR A 1 157 ? 23.741 -4.050 78.696 1.00 28.26 163 THR A N 1
ATOM 1209 C CA . THR A 1 157 ? 22.296 -4.078 78.735 1.00 25.57 163 THR A CA 1
ATOM 1210 C C . THR A 1 157 ? 21.860 -3.888 77.282 1.00 24.10 163 THR A C 1
ATOM 1211 O O . THR A 1 157 ? 22.612 -3.318 76.492 1.00 17.98 163 THR A O 1
ATOM 1215 N N . THR A 1 158 ? 20.679 -4.377 76.909 1.00 20.79 164 THR A N 1
ATOM 1216 C CA . THR A 1 158 ? 20.165 -4.136 75.562 1.00 20.59 164 THR A CA 1
ATOM 1217 C C . THR A 1 158 ? 18.813 -3.471 75.659 1.00 18.84 164 THR A C 1
ATOM 1218 O O . THR A 1 158 ? 18.171 -3.536 76.704 1.00 19.06 164 THR A O 1
ATOM 1222 N N . THR A 1 159 ? 18.375 -2.844 74.570 1.00 13.10 165 THR A N 1
ATOM 1223 C CA . THR A 1 159 ? 17.076 -2.184 74.542 1.00 13.49 165 THR A CA 1
ATOM 1224 C C . THR A 1 159 ? 16.070 -2.984 73.719 1.00 15.07 165 THR A C 1
ATOM 1225 O O . THR A 1 159 ? 16.408 -3.992 73.095 1.00 16.84 165 THR A O 1
ATOM 1229 N N . LEU A 1 160 ? 14.826 -2.528 73.722 1.00 12.68 166 LEU A N 1
ATOM 1230 C CA . LEU A 1 160 ? 13.825 -3.089 72.839 1.00 18.16 166 LEU A CA 1
ATOM 1231 C C . LEU A 1 160 ? 14.126 -2.672 71.406 1.00 24.16 166 LEU A C 1
ATOM 1232 O O . LEU A 1 160 ? 14.910 -1.744 71.168 1.00 20.72 166 LEU A O 1
ATOM 1237 N N . ALA A 1 161 ? 13.498 -3.357 70.454 1.00 24.55 167 ALA A N 1
ATOM 1238 C CA . ALA A 1 161 ? 13.587 -2.971 69.053 1.00 23.16 167 ALA A CA 1
ATOM 1239 C C . ALA A 1 161 ? 12.747 -1.725 68.787 1.00 22.19 167 ALA A C 1
ATOM 1240 O O . ALA A 1 161 ? 11.642 -1.582 69.306 1.00 24.70 167 ALA A O 1
ATOM 1242 N N . TRP A 1 162 ? 13.288 -0.819 67.983 1.00 19.68 168 TRP A N 1
ATOM 1243 C CA . TRP A 1 162 ? 12.525 0.315 67.493 1.00 19.36 168 TRP A CA 1
ATOM 1244 C C . TRP A 1 162 ? 12.810 0.509 66.006 1.00 20.52 168 TRP A C 1
ATOM 1245 O O . TRP A 1 162 ? 13.898 0.942 65.624 1.00 20.30 168 TRP A O 1
ATOM 1256 N N . LYS A 1 163 ? 11.826 0.182 65.175 1.00 18.72 169 LYS A N 1
ATOM 1257 C CA . LYS A 1 163 ? 11.963 0.329 63.737 1.00 21.18 169 LYS A CA 1
ATOM 1258 C C . LYS A 1 163 ? 13.158 -0.447 63.211 1.00 20.31 169 LYS A C 1
ATOM 1259 O O . LYS A 1 163 ? 13.942 0.064 62.397 1.00 20.21 169 LYS A O 1
ATOM 1265 N N . LYS A 1 164 ? 13.282 -1.685 63.687 1.00 17.65 170 LYS A N 1
ATOM 1266 C CA . LYS A 1 164 ? 14.274 -2.638 63.194 1.00 14.61 170 LYS A CA 1
ATOM 1267 C C . LYS A 1 164 ? 15.675 -2.293 63.672 1.00 18.31 170 LYS A C 1
ATOM 1268 O O . LYS A 1 164 ? 16.647 -2.962 63.313 1.00 23.37 170 LYS A O 1
ATOM 1274 N N . ALA A 1 165 ? 15.778 -1.249 64.487 1.00 18.02 171 ALA A N 1
ATOM 1275 C CA . ALA A 1 165 ? 17.053 -0.893 65.085 1.00 15.32 171 ALA A CA 1
ATOM 1276 C C . ALA A 1 165 ? 17.084 -1.349 66.532 1.00 21.19 171 ALA A C 1
ATOM 1277 O O . ALA A 1 165 ? 16.034 -1.506 67.168 1.00 22.59 171 ALA A O 1
ATOM 1279 N N . ARG A 1 166 ? 18.292 -1.556 67.054 1.00 20.09 172 ARG A N 1
ATOM 1280 C CA . ARG A 1 166 ? 18.464 -1.919 68.450 1.00 17.96 172 ARG A CA 1
ATOM 1281 C C . ARG A 1 166 ? 19.810 -1.422 68.988 1.00 18.66 172 ARG A C 1
ATOM 1282 O O . ARG A 1 166 ? 20.781 -1.219 68.212 1.00 17.82 172 ARG A O 1
ATOM 1290 N N . LEU A 1 167 ? 19.852 -1.235 70.311 1.00 14.15 173 LEU A N 1
ATOM 1291 C CA . LEU A 1 167 ? 21.011 -0.658 70.984 1.00 15.67 173 LEU A CA 1
ATOM 1292 C C . LEU A 1 167 ? 21.558 -1.521 72.119 1.00 17.52 173 LEU A C 1
ATOM 1293 O O . LEU A 1 167 ? 20.844 -2.341 72.705 1.00 13.36 173 LEU A O 1
ATOM 1298 N N . ILE A 1 168 ? 22.825 -1.273 72.441 1.00 19.90 174 ILE A N 1
ATOM 1299 C CA . ILE A 1 168 ? 23.541 -1.909 73.534 1.00 18.87 174 ILE A CA 1
ATOM 1300 C C . ILE A 1 168 ? 24.095 -0.803 74.422 1.00 22.69 174 ILE A C 1
ATOM 1301 O O . ILE A 1 168 ? 24.721 0.125 73.922 1.00 24.99 174 ILE A O 1
ATOM 1306 N N . ASN A 1 169 ? 23.855 -0.890 75.728 1.00 21.56 175 ASN A N 1
ATOM 1307 C CA . ASN A 1 169 ? 24.523 -0.027 76.701 1.00 20.93 175 ASN A CA 1
ATOM 1308 C C . ASN A 1 169 ? 25.658 -0.770 77.374 1.00 19.66 175 ASN A C 1
ATOM 1309 O O . ASN A 1 169 ? 25.513 -1.932 77.774 1.00 17.36 175 ASN A O 1
ATOM 1314 N N . CYS A 1 170 ? 26.790 -0.098 77.511 1.00 14.40 176 CYS A N 1
ATOM 1315 C CA . CYS A 1 170 ? 27.936 -0.726 78.145 1.00 18.20 176 CYS A CA 1
ATOM 1316 C C . CYS A 1 170 ? 28.408 0.116 79.314 1.00 18.10 176 CYS A C 1
ATOM 1317 O O . CYS A 1 170 ? 28.475 1.344 79.215 1.00 18.00 176 CYS A O 1
ATOM 1320 N N . THR A 1 171 ? 28.719 -0.534 80.429 1.00 23.95 177 THR A N 1
ATOM 1321 C CA . THR A 1 171 ? 29.338 0.171 81.546 1.00 24.73 177 THR A CA 1
ATOM 1322 C C . THR A 1 171 ? 30.757 -0.357 81.705 1.00 21.84 177 THR A C 1
ATOM 1323 O O . THR A 1 171 ? 30.970 -1.549 81.935 1.00 22.99 177 THR A O 1
ATOM 1327 N N . PHE A 1 172 ? 31.733 0.528 81.563 1.00 22.45 178 PHE A N 1
ATOM 1328 C CA . PHE A 1 172 ? 33.121 0.090 81.560 1.00 22.78 178 PHE A CA 1
ATOM 1329 C C . PHE A 1 172 ? 33.546 -0.528 82.893 1.00 26.43 178 PHE A C 1
ATOM 1330 O O . PHE A 1 172 ? 33.402 0.088 83.954 1.00 27.28 178 PHE A O 1
ATOM 1338 N N . ASN A 1 173 ? 34.076 -1.746 82.803 1.00 30.39 179 ASN A N 1
ATOM 1339 C CA . ASN A 1 173 ? 34.441 -2.579 83.943 1.00 35.79 179 ASN A CA 1
ATOM 1340 C C . ASN A 1 173 ? 35.954 -2.744 84.039 1.00 35.15 179 ASN A C 1
ATOM 1341 O O . ASN A 1 173 ? 36.482 -3.127 85.085 1.00 34.24 179 ASN A O 1
ATOM 1346 N N . GLU A 1 174 ? 36.645 -2.462 82.938 1.00 36.48 180 GLU A N 1
ATOM 1347 C CA . GLU A 1 174 ? 38.036 -2.882 82.764 1.00 39.39 180 GLU A CA 1
ATOM 1348 C C . GLU A 1 174 ? 38.240 -4.344 83.166 1.00 34.46 180 GLU A C 1
ATOM 1349 O O . GLU A 1 174 ? 39.059 -4.641 84.040 1.00 37.17 180 GLU A O 1
ATOM 1355 N N . PRO A 1 175 ? 37.500 -5.259 82.517 1.00 25.18 181 PRO A N 1
ATOM 1356 C CA . PRO A 1 175 ? 37.644 -6.709 82.700 1.00 26.12 181 PRO A CA 1
ATOM 1357 C C . PRO A 1 175 ? 39.050 -7.190 82.330 1.00 33.28 181 PRO A C 1
ATOM 1358 O O . PRO A 1 175 ? 39.732 -6.568 81.508 1.00 33.81 181 PRO A O 1
ATOM 1362 N N . GLN A 1 176 ? 39.480 -8.291 82.939 1.00 38.39 182 GLN A N 1
ATOM 1363 C CA . GLN A 1 176 ? 40.794 -8.873 82.661 1.00 42.03 182 GLN A CA 1
ATOM 1364 C C . GLN A 1 176 ? 40.926 -9.278 81.195 1.00 35.35 182 GLN A C 1
ATOM 1365 O O . GLN A 1 176 ? 40.152 -10.093 80.696 1.00 36.35 182 GLN A O 1
ATOM 1371 N N . LEU A 1 177 ? 41.916 -8.726 80.506 1.00 31.43 183 LEU A N 1
ATOM 1372 C CA . LEU A 1 177 ? 42.037 -8.979 79.075 1.00 31.42 183 LEU A CA 1
ATOM 1373 C C . LEU A 1 177 ? 43.483 -9.126 78.615 1.00 34.44 183 LEU A C 1
ATOM 1374 O O . LEU A 1 177 ? 44.317 -8.261 78.877 1.00 33.57 183 LEU A O 1
ATOM 1379 N N . ALA A 1 178 ? 43.776 -10.225 77.926 1.00 38.54 184 ALA A N 1
ATOM 1380 C CA . ALA A 1 178 ? 45.099 -10.405 77.336 1.00 43.84 184 ALA A CA 1
ATOM 1381 C C . ALA A 1 178 ? 45.269 -9.444 76.163 1.00 45.11 184 ALA A C 1
ATOM 1382 O O . ALA A 1 178 ? 44.366 -9.310 75.331 1.00 45.53 184 ALA A O 1
ATOM 1384 N N . ASP A 1 179 ? 46.409 -8.762 76.103 1.00 44.57 185 ASP A N 1
ATOM 1385 C CA . ASP A 1 179 ? 46.694 -7.889 74.969 1.00 44.60 185 ASP A CA 1
ATOM 1386 C C . ASP A 1 179 ? 46.698 -8.703 73.682 1.00 42.80 185 ASP A C 1
ATOM 1387 O O . ASP A 1 179 ? 47.013 -9.894 73.688 1.00 39.43 185 ASP A O 1
ATOM 1392 N N . ALA A 1 180 ? 46.324 -8.060 72.580 1.00 44.58 186 ALA A N 1
ATOM 1393 C CA . ALA A 1 180 ? 46.309 -8.717 71.277 1.00 41.82 186 ALA A CA 1
ATOM 1394 C C . ALA A 1 180 ? 46.917 -7.803 70.214 1.00 38.97 186 ALA A C 1
ATOM 1395 O O . ALA A 1 180 ? 46.834 -6.580 70.320 1.00 38.70 186 ALA A O 1
ATOM 1397 N N . PRO A 1 181 ? 47.527 -8.401 69.181 1.00 39.00 187 PRO A N 1
ATOM 1398 C CA . PRO A 1 181 ? 48.220 -7.644 68.131 1.00 38.20 187 PRO A CA 1
ATOM 1399 C C . PRO A 1 181 ? 47.264 -6.813 67.275 1.00 38.75 187 PRO A C 1
ATOM 1400 O O . PRO A 1 181 ? 46.059 -7.094 67.233 1.00 36.08 187 PRO A O 1
ATOM 1404 N N . GLN A 1 182 ? 47.808 -5.799 66.607 1.00 39.72 188 GLN A N 1
ATOM 1405 C CA . GLN A 1 182 ? 47.024 -4.934 65.738 1.00 42.97 188 GLN A CA 1
ATOM 1406 C C . GLN A 1 182 ? 46.751 -5.618 64.409 1.00 38.10 188 GLN A C 1
ATOM 1407 O O . GLN A 1 182 ? 45.734 -5.367 63.767 1.00 37.86 188 GLN A O 1
ATOM 1413 N N . THR A 1 183 ? 47.667 -6.491 64.010 1.00 38.18 189 THR A N 1
ATOM 1414 C CA . THR A 1 183 ? 47.627 -7.082 62.682 1.00 38.38 189 THR A CA 1
ATOM 1415 C C . THR A 1 183 ? 47.545 -8.598 62.728 1.00 35.77 189 THR A C 1
ATOM 1416 O O . THR A 1 183 ? 47.981 -9.231 63.694 1.00 29.75 189 THR A O 1
ATOM 1420 N N . VAL A 1 184 ? 46.965 -9.167 61.677 1.00 34.57 190 VAL A N 1
ATOM 1421 C CA . VAL A 1 184 ? 46.992 -10.602 61.463 1.00 36.52 190 VAL A CA 1
ATOM 1422 C C . VAL A 1 184 ? 47.926 -10.867 60.290 1.00 35.33 190 VAL A C 1
ATOM 1423 O O . VAL A 1 184 ? 47.754 -10.289 59.212 1.00 33.09 190 VAL A O 1
ATOM 1427 N N . SER A 1 185 ? 48.917 -11.726 60.502 1.00 34.82 191 SER A N 1
ATOM 1428 C CA . SER A 1 185 ? 49.924 -11.989 59.476 1.00 34.17 191 SER A CA 1
ATOM 1429 C C . SER A 1 185 ? 49.810 -13.398 58.923 1.00 37.22 191 SER A C 1
ATOM 1430 O O . SER A 1 185 ? 49.421 -14.324 59.637 1.00 43.32 191 SER A O 1
ATOM 1433 N N . TRP A 1 186 ? 50.147 -13.558 57.647 1.00 33.46 192 TRP A N 1
ATOM 1434 C CA . TRP A 1 186 ? 50.261 -14.892 57.066 1.00 32.96 192 TRP A CA 1
ATOM 1435 C C . TRP A 1 186 ? 51.246 -14.906 55.905 1.00 36.10 192 TRP A C 1
ATOM 1436 O O . TRP A 1 186 ? 51.470 -13.888 55.258 1.00 32.38 192 TRP A O 1
ATOM 1447 N N . LYS A 1 187 ? 51.835 -16.065 55.646 1.00 38.04 193 LYS A N 1
ATOM 1448 C CA . LYS A 1 187 ? 52.839 -16.174 54.605 1.00 37.21 193 LYS A CA 1
ATOM 1449 C C . LYS A 1 187 ? 52.186 -16.286 53.231 1.00 37.07 193 LYS A C 1
ATOM 1450 O O . LYS A 1 187 ? 51.279 -17.096 53.013 1.00 38.78 193 LYS A O 1
ATOM 1456 N N . LEU A 1 188 ? 52.632 -15.445 52.310 1.00 36.22 194 LEU A N 1
ATOM 1457 C CA . LEU A 1 188 ? 52.158 -15.519 50.941 1.00 36.20 194 LEU A CA 1
ATOM 1458 C C . LEU A 1 188 ? 52.907 -16.636 50.221 1.00 40.65 194 LEU A C 1
ATOM 1459 O O . LEU A 1 188 ? 54.107 -16.524 49.958 1.00 41.71 194 LEU A O 1
ATOM 1464 N N . GLU A 1 189 ? 52.191 -17.714 49.921 1.00 43.92 195 GLU A N 1
ATOM 1465 C CA . GLU A 1 189 ? 52.765 -18.878 49.261 1.00 48.85 195 GLU A CA 1
ATOM 1466 C C . GLU A 1 189 ? 53.557 -18.505 48.012 1.00 50.79 195 GLU A C 1
ATOM 1467 O O . GLU A 1 189 ? 53.189 -17.584 47.281 1.00 52.67 195 GLU A O 1
ATOM 1473 N N . GLY A 1 190 ? 54.651 -19.224 47.776 1.00 50.79 196 GLY A N 1
ATOM 1474 C CA . GLY A 1 190 ? 55.473 -18.996 46.601 1.00 47.89 196 GLY A CA 1
ATOM 1475 C C . GLY A 1 190 ? 56.342 -17.766 46.766 1.00 47.45 196 GLY A C 1
ATOM 1476 O O . GLY A 1 190 ? 57.013 -17.334 45.829 1.00 47.91 196 GLY A O 1
ATOM 1477 N N . THR A 1 191 ? 56.330 -17.197 47.968 1.00 44.17 197 THR A N 1
ATOM 1478 C CA . THR A 1 191 ? 57.058 -15.964 48.219 1.00 40.78 197 THR A CA 1
ATOM 1479 C C . THR A 1 191 ? 57.795 -16.034 49.544 1.00 38.92 197 THR A C 1
ATOM 1480 O O . THR A 1 191 ? 57.502 -16.880 50.388 1.00 36.56 197 THR A O 1
ATOM 1484 N N . ASP A 1 192 ? 58.762 -15.141 49.714 1.00 42.35 198 ASP A N 1
ATOM 1485 C CA . ASP A 1 192 ? 59.389 -14.930 51.010 1.00 44.13 198 ASP A CA 1
ATOM 1486 C C . ASP A 1 192 ? 58.585 -13.885 51.794 1.00 37.17 198 ASP A C 1
ATOM 1487 O O . ASP A 1 192 ? 59.068 -13.329 52.780 1.00 32.67 198 ASP A O 1
ATOM 1492 N N . TRP A 1 193 ? 57.355 -13.621 51.362 1.00 31.89 199 TRP A N 1
ATOM 1493 C CA . TRP A 1 193 ? 56.601 -12.490 51.907 1.00 30.89 199 TRP A CA 1
ATOM 1494 C C . TRP A 1 193 ? 55.633 -12.848 53.033 1.00 29.16 199 TRP A C 1
ATOM 1495 O O . TRP A 1 193 ? 54.913 -13.854 52.975 1.00 27.16 199 TRP A O 1
ATOM 1506 N N . THR A 1 194 ? 55.621 -12.007 54.060 1.00 24.81 200 THR A N 1
ATOM 1507 C CA . THR A 1 194 ? 54.623 -12.117 55.106 1.00 25.44 200 THR A CA 1
ATOM 1508 C C . THR A 1 194 ? 53.684 -10.920 54.987 1.00 23.69 200 THR A C 1
ATOM 1509 O O . THR A 1 194 ? 54.121 -9.768 54.963 1.00 21.21 200 THR A O 1
ATOM 1513 N N . ILE A 1 195 ? 52.393 -11.209 54.881 1.00 27.10 201 ILE A N 1
ATOM 1514 C CA . ILE A 1 195 ? 51.373 -10.185 54.693 1.00 24.22 201 ILE A CA 1
ATOM 1515 C C . ILE A 1 195 ? 50.650 -9.898 56.003 1.00 22.85 201 ILE A C 1
ATOM 1516 O O . ILE A 1 195 ? 50.036 -10.797 56.603 1.00 21.79 201 ILE A O 1
ATOM 1521 N N . HIS A 1 196 ? 50.744 -8.644 56.444 1.00 21.93 202 HIS A N 1
ATOM 1522 C CA . HIS A 1 196 ? 50.058 -8.175 57.643 1.00 23.48 202 HIS A CA 1
ATOM 1523 C C . HIS A 1 196 ? 48.753 -7.467 57.276 1.00 25.30 202 HIS A C 1
ATOM 1524 O O . HIS A 1 196 ? 48.667 -6.781 56.248 1.00 20.64 202 HIS A O 1
ATOM 1531 N N . ASN A 1 197 ? 47.750 -7.613 58.136 1.00 25.92 203 ASN A N 1
ATOM 1532 C CA . ASN A 1 197 ? 46.405 -7.139 57.844 1.00 21.82 203 ASN A CA 1
ATOM 1533 C C . ASN A 1 197 ? 45.767 -6.492 59.057 1.00 21.56 203 ASN A C 1
ATOM 1534 O O . ASN A 1 197 ? 45.578 -7.141 60.097 1.00 20.47 203 ASN A O 1
ATOM 1539 N N . HIS A 1 198 ? 45.440 -5.211 58.918 1.00 20.45 204 HIS A N 1
ATOM 1540 C CA . HIS A 1 198 ? 44.679 -4.500 59.931 1.00 18.63 204 HIS A CA 1
ATOM 1541 C C . HIS A 1 198 ? 43.253 -5.024 60.030 1.00 18.29 204 HIS A C 1
ATOM 1542 O O . HIS A 1 198 ? 42.798 -5.794 59.172 1.00 13.11 204 HIS A O 1
ATOM 1549 N N . ALA A 1 199 ? 42.557 -4.587 61.078 1.00 16.07 205 ALA A N 1
ATOM 1550 C CA . ALA A 1 199 ? 41.260 -5.141 61.452 1.00 17.63 205 ALA A CA 1
ATOM 1551 C C . ALA A 1 199 ? 40.206 -5.137 60.335 1.00 21.27 205 ALA A C 1
ATOM 1552 O O . ALA A 1 199 ? 39.495 -6.124 60.152 1.00 25.92 205 ALA A O 1
ATOM 1554 N N . ASN A 1 200 ? 40.096 -4.033 59.600 1.00 19.96 206 ASN A N 1
ATOM 1555 C CA . ASN A 1 200 ? 39.020 -3.881 58.614 1.00 17.45 206 ASN A CA 1
ATOM 1556 C C . ASN A 1 200 ? 39.418 -4.286 57.187 1.00 19.46 206 ASN A C 1
ATOM 1557 O O . ASN A 1 200 ? 38.633 -4.119 56.250 1.00 21.40 206 ASN A O 1
ATOM 1562 N N . VAL A 1 201 ? 40.622 -4.837 57.024 1.00 13.38 207 VAL A N 1
ATOM 1563 C CA . VAL A 1 201 ? 41.157 -5.136 55.692 1.00 11.15 207 VAL A CA 1
ATOM 1564 C C . VAL A 1 201 ? 40.450 -6.321 55.009 1.00 14.64 207 VAL A C 1
ATOM 1565 O O . VAL A 1 201 ? 40.166 -7.340 55.637 1.00 18.71 207 VAL A O 1
ATOM 1569 N N . PHE A 1 202 ? 40.160 -6.175 53.720 1.00 17.94 208 PHE A N 1
ATOM 1570 C CA . PHE A 1 202 ? 39.525 -7.236 52.938 1.00 16.60 208 PHE A CA 1
ATOM 1571 C C . PHE A 1 202 ? 40.328 -8.543 52.973 1.00 22.66 208 PHE A C 1
ATOM 1572 O O . PHE A 1 202 ? 41.551 -8.527 52.799 1.00 22.28 208 PHE A O 1
ATOM 1580 N N . SER A 1 203 ? 39.640 -9.664 53.190 1.00 25.22 209 SER A N 1
ATOM 1581 C CA . SER A 1 203 ? 40.270 -10.984 53.194 1.00 24.24 209 SER A CA 1
ATOM 1582 C C . SER A 1 203 ? 41.548 -10.978 54.030 1.00 21.32 209 SER A C 1
ATOM 1583 O O . SER A 1 203 ? 42.626 -11.334 53.551 1.00 22.95 209 SER A O 1
ATOM 1586 N N . ARG A 1 204 ? 41.418 -10.574 55.286 1.00 23.06 210 ARG A N 1
ATOM 1587 C CA . ARG A 1 204 ? 42.581 -10.346 56.139 1.00 24.65 210 ARG A CA 1
ATOM 1588 C C . ARG A 1 204 ? 43.176 -11.621 56.727 1.00 24.39 210 ARG A C 1
ATOM 1589 O O . ARG A 1 204 ? 44.325 -11.616 57.179 1.00 23.43 210 ARG A O 1
ATOM 1597 N N . THR A 1 205 ? 42.407 -12.709 56.734 1.00 24.73 211 THR A N 1
ATOM 1598 C CA . THR A 1 205 ? 42.881 -13.940 57.375 1.00 28.71 211 THR A CA 1
ATOM 1599 C C . THR A 1 205 ? 43.698 -14.833 56.448 1.00 32.88 211 THR A C 1
ATOM 1600 O O . THR A 1 205 ? 44.411 -15.724 56.915 1.00 37.03 211 THR A O 1
ATOM 1604 N N . GLY A 1 206 ? 43.580 -14.610 55.142 1.00 28.79 212 GLY A N 1
ATOM 1605 C CA . GLY A 1 206 ? 44.309 -15.408 54.170 1.00 28.13 212 GLY A CA 1
ATOM 1606 C C . GLY A 1 206 ? 44.142 -14.889 52.752 1.00 32.64 212 GLY A C 1
ATOM 1607 O O . GLY A 1 206 ? 43.216 -14.107 52.467 1.00 29.90 212 GLY A O 1
ATOM 1608 N N . LEU A 1 207 ? 45.032 -15.321 51.857 1.00 30.47 213 LEU A N 1
ATOM 1609 C CA . LEU A 1 207 ? 45.032 -14.817 50.490 1.00 32.03 213 LEU A CA 1
ATOM 1610 C C . LEU A 1 207 ? 43.683 -15.029 49.805 1.00 34.44 213 LEU A C 1
ATOM 1611 O O . LEU A 1 207 ? 43.146 -16.139 49.792 1.00 36.80 213 LEU A O 1
ATOM 1616 N N . ASP A 1 208 ? 43.139 -13.956 49.242 1.00 30.16 214 ASP A N 1
ATOM 1617 C CA . ASP A 1 208 ? 41.913 -14.040 48.463 1.00 28.44 214 ASP A CA 1
ATOM 1618 C C . ASP A 1 208 ? 42.173 -14.788 47.161 1.00 32.40 214 ASP A C 1
ATOM 1619 O O . ASP A 1 208 ? 43.191 -14.567 46.500 1.00 35.11 214 ASP A O 1
ATOM 1624 N N . ILE A 1 209 ? 41.251 -15.673 46.792 1.00 34.50 215 ILE A N 1
ATOM 1625 C CA . ILE A 1 209 ? 41.425 -16.513 45.608 1.00 38.52 215 ILE A CA 1
ATOM 1626 C C . ILE A 1 209 ? 41.255 -15.709 44.320 1.00 36.20 215 ILE A C 1
ATOM 1627 O O . ILE A 1 209 ? 41.835 -16.043 43.274 1.00 37.66 215 ILE A O 1
ATOM 1632 N N . GLY A 1 210 ? 40.458 -14.648 44.396 1.00 32.07 216 GLY A N 1
ATOM 1633 C CA . GLY A 1 210 ? 40.330 -13.738 43.275 1.00 28.65 216 GLY A CA 1
ATOM 1634 C C . GLY A 1 210 ? 41.690 -13.131 42.998 1.00 26.57 216 GLY A C 1
ATOM 1635 O O . GLY A 1 210 ? 42.156 -13.107 41.852 1.00 25.19 216 GLY A O 1
ATOM 1636 N N . ALA A 1 211 ? 42.332 -12.652 44.063 1.00 25.84 217 ALA A N 1
ATOM 1637 C CA . ALA A 1 211 ? 43.665 -12.061 43.974 1.00 29.02 217 ALA A CA 1
ATOM 1638 C C . ALA A 1 211 ? 44.703 -13.088 43.523 1.00 28.23 217 ALA A C 1
ATOM 1639 O O . ALA A 1 211 ? 45.563 -12.786 42.702 1.00 31.75 217 ALA A O 1
ATOM 1641 N N . ARG A 1 212 ? 44.622 -14.297 44.066 1.00 27.82 218 ARG A N 1
ATOM 1642 C CA . ARG A 1 212 ? 45.527 -15.364 43.654 1.00 33.97 218 ARG A CA 1
ATOM 1643 C C . ARG A 1 212 ? 45.448 -15.578 42.147 1.00 34.61 218 ARG A C 1
ATOM 1644 O O . ARG A 1 212 ? 46.477 -15.710 41.485 1.00 37.96 218 ARG A O 1
ATOM 1652 N N . PHE A 1 213 ? 44.231 -15.606 41.608 1.00 32.80 219 PHE A N 1
ATOM 1653 C CA . PHE A 1 213 ? 44.055 -15.766 40.166 1.00 30.25 219 PHE A CA 1
ATOM 1654 C C . PHE A 1 213 ? 44.572 -14.550 39.381 1.00 30.48 219 PHE A C 1
ATOM 1655 O O . PHE A 1 213 ? 45.168 -14.698 38.309 1.00 29.99 219 PHE A O 1
ATOM 1663 N N . PHE A 1 214 ? 44.353 -13.356 39.926 1.00 28.90 220 PHE A N 1
ATOM 1664 C CA . PHE A 1 214 ? 44.799 -12.114 39.295 1.00 28.50 220 PHE A CA 1
ATOM 1665 C C . PHE A 1 214 ? 46.326 -12.048 39.161 1.00 30.29 220 PHE A C 1
ATOM 1666 O O . PHE A 1 214 ? 46.855 -11.681 38.110 1.00 29.51 220 PHE A O 1
ATOM 1682 N N . GLN A 1 216 ? 48.534 -14.152 38.705 1.00 38.28 222 GLN A N 1
ATOM 1683 C CA . GLN A 1 216 ? 49.123 -14.976 37.656 1.00 43.82 222 GLN A CA 1
ATOM 1684 C C . GLN A 1 216 ? 49.092 -14.276 36.301 1.00 45.96 222 GLN A C 1
ATOM 1685 O O . GLN A 1 216 ? 49.982 -14.471 35.473 1.00 49.24 222 GLN A O 1
ATOM 1691 N N . HIS A 1 217 ? 48.075 -13.452 36.082 1.00 42.41 223 HIS A N 1
ATOM 1692 C CA . HIS A 1 217 ? 47.908 -12.806 34.787 1.00 37.99 223 HIS A CA 1
ATOM 1693 C C . HIS A 1 217 ? 48.140 -11.310 34.860 1.00 36.57 223 HIS A C 1
ATOM 1694 O O . HIS A 1 217 ? 47.577 -10.550 34.074 1.00 38.08 223 HIS A O 1
ATOM 1701 N N . LEU A 1 218 ? 48.983 -10.893 35.800 1.00 36.03 224 LEU A N 1
ATOM 1702 C CA . LEU A 1 218 ? 49.361 -9.491 35.901 1.00 37.57 224 LEU A CA 1
ATOM 1703 C C . LEU A 1 218 ? 50.338 -9.130 34.788 1.00 43.01 224 LEU A C 1
ATOM 1704 O O . LEU A 1 218 ? 51.199 -9.933 34.425 1.00 44.17 224 LEU A O 1
ATOM 1709 N N . PRO A 1 219 ? 50.192 -7.921 34.228 1.00 47.84 225 PRO A N 1
ATOM 1710 C CA . PRO A 1 219 ? 51.066 -7.453 33.149 1.00 48.29 225 PRO A CA 1
ATOM 1711 C C . PRO A 1 219 ? 52.480 -7.231 33.662 1.00 45.56 225 PRO A C 1
ATOM 1712 O O . PRO A 1 219 ? 52.657 -6.937 34.844 1.00 42.03 225 PRO A O 1
ATOM 1716 N N . GLU A 1 220 ? 53.471 -7.381 32.788 1.00 47.09 226 GLU A N 1
ATOM 1717 C CA . GLU A 1 220 ? 54.868 -7.225 33.187 1.00 49.23 226 GLU A CA 1
ATOM 1718 C C . GLU A 1 220 ? 55.608 -6.259 32.268 1.00 49.39 226 GLU A C 1
ATOM 1719 O O . GLU A 1 220 ? 55.061 -5.797 31.261 1.00 46.37 226 GLU A O 1
ATOM 1725 N N . ASN A 1 221 ? 56.854 -5.957 32.622 1.00 51.48 227 ASN A N 1
ATOM 1726 C CA . ASN A 1 221 ? 57.637 -4.977 31.885 1.00 51.17 227 ASN A CA 1
ATOM 1727 C C . ASN A 1 221 ? 56.841 -3.692 31.671 1.00 49.34 227 ASN A C 1
ATOM 1728 O O . ASN A 1 221 ? 56.691 -3.212 30.546 1.00 51.23 227 ASN A O 1
ATOM 1733 N N . LEU A 1 222 ? 56.322 -3.151 32.771 1.00 45.00 228 LEU A N 1
ATOM 1734 C CA . LEU A 1 222 ? 55.585 -1.895 32.754 1.00 38.27 228 LEU A CA 1
ATOM 1735 C C . LEU A 1 222 ? 56.488 -0.752 33.222 1.00 31.24 228 LEU A C 1
ATOM 1736 O O . LEU A 1 222 ? 57.385 -0.951 34.047 1.00 28.34 228 LEU A O 1
ATOM 1741 N N . GLU A 1 223 ? 56.255 0.443 32.688 1.00 30.01 229 GLU A N 1
ATOM 1742 C CA . GLU A 1 223 ? 56.992 1.626 33.114 1.00 31.46 229 GLU A CA 1
ATOM 1743 C C . GLU A 1 223 ? 56.015 2.677 33.616 1.00 28.91 229 GLU A C 1
ATOM 1744 O O . GLU A 1 223 ? 54.808 2.441 33.653 1.00 29.59 229 GLU A O 1
ATOM 1750 N N . GLY A 1 224 ? 56.541 3.837 33.997 1.00 30.10 230 GLY A N 1
ATOM 1751 C CA . GLY A 1 224 ? 55.712 4.928 34.479 1.00 29.95 230 GLY A CA 1
ATOM 1752 C C . GLY A 1 224 ? 55.056 4.587 35.806 1.00 28.64 230 GLY A C 1
ATOM 1753 O O . GLY A 1 224 ? 55.594 3.785 36.583 1.00 28.00 230 GLY A O 1
ATOM 1754 N N . GLU A 1 225 ? 53.900 5.197 36.069 1.00 26.01 231 GLU A N 1
ATOM 1755 C CA . GLU A 1 225 ? 53.140 4.900 37.283 1.00 29.27 231 GLU A CA 1
ATOM 1756 C C . GLU A 1 225 ? 52.013 3.923 36.981 1.00 26.76 231 GLU A C 1
ATOM 1757 O O . GLU A 1 225 ? 51.334 4.024 35.954 1.00 25.54 231 GLU A O 1
ATOM 1763 N N . ILE A 1 226 ? 51.821 2.975 37.884 1.00 25.19 232 ILE A N 1
ATOM 1764 C CA . ILE A 1 226 ? 50.721 2.036 37.764 1.00 26.51 232 ILE A CA 1
ATOM 1765 C C . ILE A 1 226 ? 49.962 2.015 39.089 1.00 23.62 232 ILE A C 1
ATOM 1766 O O . ILE A 1 226 ? 50.539 2.277 40.139 1.00 26.83 232 ILE A O 1
ATOM 1771 N N . VAL A 1 227 ? 48.667 1.735 39.039 1.00 20.10 233 VAL A N 1
ATOM 1772 C CA . VAL A 1 227 ? 47.849 1.848 40.231 1.00 21.63 233 VAL A CA 1
ATOM 1773 C C . VAL A 1 227 ? 47.310 0.510 40.725 1.00 22.29 233 VAL A C 1
ATOM 1774 O O . VAL A 1 227 ? 46.751 -0.276 39.961 1.00 18.36 233 VAL A O 1
ATOM 1778 N N . ASP A 1 228 ? 47.510 0.256 42.012 1.00 24.41 234 ASP A N 1
ATOM 1779 C CA . ASP A 1 228 ? 46.775 -0.778 42.718 1.00 26.12 234 ASP A CA 1
ATOM 1780 C C . ASP A 1 228 ? 45.500 -0.119 43.265 1.00 23.96 234 ASP A C 1
ATOM 1781 O O . ASP A 1 228 ? 45.482 0.405 44.396 1.00 19.23 234 ASP A O 1
ATOM 1786 N N . LEU A 1 229 ? 44.449 -0.115 42.444 1.00 24.02 235 LEU A N 1
ATOM 1787 C CA . LEU A 1 229 ? 43.226 0.616 42.768 1.00 20.91 235 LEU A CA 1
ATOM 1788 C C . LEU A 1 229 ? 42.336 -0.231 43.648 1.00 23.84 235 LEU A C 1
ATOM 1789 O O . LEU A 1 229 ? 41.776 -1.223 43.188 1.00 31.53 235 LEU A O 1
ATOM 1794 N N . GLY A 1 230 ? 42.197 0.169 44.910 1.00 20.70 236 GLY A N 1
ATOM 1795 C CA . GLY A 1 230 ? 41.531 -0.659 45.907 1.00 17.73 236 GLY A CA 1
ATOM 1796 C C . GLY A 1 230 ? 42.500 -1.718 46.397 1.00 21.26 236 GLY A C 1
ATOM 1797 O O . GLY A 1 230 ? 42.256 -2.917 46.237 1.00 20.88 236 GLY A O 1
ATOM 1798 N N . CYS A 1 231 ? 43.598 -1.265 47.000 1.00 24.42 237 CYS A N 1
ATOM 1799 C CA . CYS A 1 231 ? 44.747 -2.120 47.285 1.00 24.05 237 CYS A CA 1
ATOM 1800 C C . CYS A 1 231 ? 44.539 -3.122 48.426 1.00 22.68 237 CYS A C 1
ATOM 1801 O O . CYS A 1 231 ? 45.134 -4.202 48.418 1.00 21.11 237 CYS A O 1
ATOM 1804 N N . GLY A 1 232 ? 43.712 -2.770 49.407 1.00 15.97 238 GLY A N 1
ATOM 1805 C CA . GLY A 1 232 ? 43.545 -3.627 50.568 1.00 14.81 238 GLY A CA 1
ATOM 1806 C C . GLY A 1 232 ? 44.879 -3.868 51.259 1.00 17.91 238 GLY A C 1
ATOM 1807 O O . GLY A 1 232 ? 45.558 -2.910 51.645 1.00 17.92 238 GLY A O 1
ATOM 1808 N N . ASN A 1 233 ? 45.271 -5.133 51.416 1.00 15.93 239 ASN A N 1
ATOM 1809 C CA . ASN A 1 233 ? 46.554 -5.436 52.055 1.00 20.71 239 ASN A CA 1
ATOM 1810 C C . ASN A 1 233 ? 47.765 -5.220 51.137 1.00 25.53 239 ASN A C 1
ATOM 1811 O O . ASN A 1 233 ? 48.902 -5.347 51.582 1.00 27.69 239 ASN A O 1
ATOM 1816 N N . GLY A 1 234 ? 47.521 -4.913 49.863 1.00 23.98 240 GLY A N 1
ATOM 1817 C CA . GLY A 1 234 ? 48.588 -4.489 48.972 1.00 21.65 240 GLY A CA 1
ATOM 1818 C C . GLY A 1 234 ? 49.221 -5.587 48.138 1.00 22.73 240 GLY A C 1
ATOM 1819 O O . GLY A 1 234 ? 50.067 -5.315 47.291 1.00 24.46 240 GLY A O 1
ATOM 1820 N N . VAL A 1 235 ? 48.811 -6.829 48.370 1.00 20.64 241 VAL A N 1
ATOM 1821 C CA . VAL A 1 235 ? 49.427 -7.975 47.707 1.00 25.35 241 VAL A CA 1
ATOM 1822 C C . VAL A 1 235 ? 49.606 -7.808 46.183 1.00 25.46 241 VAL A C 1
ATOM 1823 O O . VAL A 1 235 ? 50.660 -8.166 45.625 1.00 21.54 241 VAL A O 1
ATOM 1827 N N . ILE A 1 236 ? 48.597 -7.253 45.514 1.00 21.51 242 ILE A N 1
ATOM 1828 C CA . ILE A 1 236 ? 48.719 -6.987 44.085 1.00 19.97 242 ILE A CA 1
ATOM 1829 C C . ILE A 1 236 ? 49.824 -5.964 43.842 1.00 23.95 242 ILE A C 1
ATOM 1830 O O . ILE A 1 236 ? 50.656 -6.140 42.950 1.00 20.03 242 ILE A O 1
ATOM 1835 N N . GLY A 1 237 ? 49.831 -4.900 44.644 1.00 23.36 243 GLY A N 1
ATOM 1836 C CA . GLY A 1 237 ? 50.843 -3.862 44.541 1.00 21.32 243 GLY A CA 1
ATOM 1837 C C . GLY A 1 237 ? 52.245 -4.411 44.731 1.00 23.07 243 GLY A C 1
ATOM 1838 O O . GLY A 1 237 ? 53.161 -4.099 43.950 1.00 20.57 243 GLY A O 1
ATOM 1839 N N . LEU A 1 238 ? 52.418 -5.225 45.770 1.00 20.67 244 LEU A N 1
ATOM 1840 C CA . LEU A 1 238 ? 53.702 -5.875 46.016 1.00 24.77 244 LEU A CA 1
ATOM 1841 C C . LEU A 1 238 ? 54.131 -6.685 44.802 1.00 25.94 244 LEU A C 1
ATOM 1842 O O . LEU A 1 238 ? 55.273 -6.576 44.345 1.00 29.95 244 LEU A O 1
ATOM 1847 N N . THR A 1 239 ? 53.209 -7.496 44.286 1.00 21.78 245 THR A N 1
ATOM 1848 C CA . THR A 1 239 ? 53.505 -8.360 43.152 1.00 23.89 245 THR A CA 1
ATOM 1849 C C . THR A 1 239 ? 53.892 -7.545 41.921 1.00 29.26 245 THR A C 1
ATOM 1850 O O . THR A 1 239 ? 54.756 -7.949 41.138 1.00 37.26 245 THR A O 1
ATOM 1854 N N . LEU A 1 240 ? 53.249 -6.392 41.759 1.00 26.60 246 LEU A N 1
ATOM 1855 C CA . LEU A 1 240 ? 53.558 -5.481 40.665 1.00 25.21 246 LEU A CA 1
ATOM 1856 C C . LEU A 1 240 ? 54.953 -4.893 40.821 1.00 29.20 246 LEU A C 1
ATOM 1857 O O . LEU A 1 240 ? 55.687 -4.749 39.839 1.00 35.92 246 LEU A O 1
ATOM 1862 N N . LEU A 1 241 ? 55.320 -4.548 42.051 1.00 27.03 247 LEU A N 1
ATOM 1863 C CA . LEU A 1 241 ? 56.642 -3.986 42.299 1.00 24.80 247 LEU A CA 1
ATOM 1864 C C . LEU A 1 241 ? 57.702 -5.031 42.001 1.00 27.42 247 LEU A C 1
ATOM 1865 O O . LEU A 1 241 ? 58.727 -4.737 41.397 1.00 22.40 247 LEU A O 1
ATOM 1870 N N . ASP A 1 242 ? 57.448 -6.262 42.422 1.00 33.46 248 ASP A N 1
ATOM 1871 C CA . ASP A 1 242 ? 58.408 -7.328 42.200 1.00 34.20 248 ASP A CA 1
ATOM 1872 C C . ASP A 1 242 ? 58.488 -7.696 40.722 1.00 39.41 248 ASP A C 1
ATOM 1873 O O . ASP A 1 242 ? 59.517 -8.175 40.250 1.00 43.97 248 ASP A O 1
ATOM 1878 N N . LYS A 1 243 ? 57.403 -7.460 39.991 1.00 41.81 249 LYS A N 1
ATOM 1879 C CA . LYS A 1 243 ? 57.341 -7.843 38.582 1.00 44.41 249 LYS A CA 1
ATOM 1880 C C . LYS A 1 243 ? 57.777 -6.735 37.625 1.00 39.33 249 LYS A C 1
ATOM 1881 O O . LYS A 1 243 ? 58.298 -7.015 36.548 1.00 42.00 249 LYS A O 1
ATOM 1887 N N . ASN A 1 244 ? 57.570 -5.482 38.019 1.00 32.83 250 ASN A N 1
ATOM 1888 C CA . ASN A 1 244 ? 57.886 -4.350 37.151 1.00 30.84 250 ASN A CA 1
ATOM 1889 C C . ASN A 1 244 ? 58.931 -3.418 37.754 1.00 29.95 250 ASN A C 1
ATOM 1890 O O . ASN A 1 244 ? 58.603 -2.350 38.271 1.00 25.89 250 ASN A O 1
ATOM 1895 N N . PRO A 1 245 ? 60.206 -3.816 37.656 1.00 32.93 251 PRO A N 1
ATOM 1896 C CA . PRO A 1 245 ? 61.325 -3.129 38.310 1.00 33.50 251 PRO A CA 1
ATOM 1897 C C . PRO A 1 245 ? 61.355 -1.636 38.005 1.00 34.84 251 PRO A C 1
ATOM 1898 O O . PRO A 1 245 ? 61.824 -0.864 38.838 1.00 39.32 251 PRO A O 1
ATOM 1902 N N . GLN A 1 246 ? 60.866 -1.234 36.836 1.00 33.16 252 GLN A N 1
ATOM 1903 C CA . GLN A 1 246 ? 60.993 0.160 36.409 1.00 38.97 252 GLN A CA 1
ATOM 1904 C C . GLN A 1 246 ? 59.759 1.010 36.703 1.00 35.61 252 GLN A C 1
ATOM 1905 O O . GLN A 1 246 ? 59.774 2.223 36.516 1.00 37.20 252 GLN A O 1
ATOM 1911 N N . ALA A 1 247 ? 58.687 0.376 37.153 1.00 32.27 253 ALA A N 1
ATOM 1912 C CA . ALA A 1 247 ? 57.454 1.105 37.405 1.00 31.21 253 ALA A CA 1
ATOM 1913 C C . ALA A 1 247 ? 57.422 1.627 38.835 1.00 32.36 253 ALA A C 1
ATOM 1914 O O . ALA A 1 247 ? 58.074 1.073 39.718 1.00 32.92 253 ALA A O 1
ATOM 1916 N N . LYS A 1 248 ? 56.688 2.713 39.055 1.00 35.15 254 LYS A N 1
ATOM 1917 C CA . LYS A 1 248 ? 56.330 3.097 40.414 1.00 32.78 254 LYS A CA 1
ATOM 1918 C C . LYS A 1 248 ? 54.874 2.707 40.652 1.00 26.99 254 LYS A C 1
ATOM 1919 O O . LYS A 1 248 ? 54.063 2.693 39.722 1.00 25.21 254 LYS A O 1
ATOM 1925 N N . VAL A 1 249 ? 54.550 2.353 41.889 1.00 27.29 255 VAL A N 1
ATOM 1926 C CA . VAL A 1 249 ? 53.231 1.816 42.181 1.00 27.04 255 VAL A CA 1
ATOM 1927 C C . VAL A 1 249 ? 52.486 2.699 43.168 1.00 28.37 255 VAL A C 1
ATOM 1928 O O . VAL A 1 249 ? 53.013 3.047 44.226 1.00 27.49 255 VAL A O 1
ATOM 1932 N N . VAL A 1 250 ? 51.264 3.073 42.798 1.00 25.25 256 VAL A N 1
ATOM 1933 C CA . VAL A 1 250 ? 50.400 3.863 43.660 1.00 25.10 256 VAL A CA 1
ATOM 1934 C C . VAL A 1 250 ? 49.365 2.949 44.305 1.00 22.32 256 VAL A C 1
ATOM 1935 O O . VAL A 1 250 ? 48.518 2.386 43.624 1.00 20.50 256 VAL A O 1
ATOM 1939 N N . PHE A 1 251 ? 49.455 2.793 45.620 1.00 23.97 257 PHE A N 1
ATOM 1940 C CA . PHE A 1 251 ? 48.497 1.995 46.366 1.00 18.85 257 PHE A CA 1
ATOM 1941 C C . PHE A 1 251 ? 47.322 2.879 46.780 1.00 19.37 257 PHE A C 1
ATOM 1942 O O . PHE A 1 251 ? 47.489 3.821 47.547 1.00 26.13 257 PHE A O 1
ATOM 1950 N N . VAL A 1 252 ? 46.131 2.575 46.281 1.00 23.26 258 VAL A N 1
ATOM 1951 C CA . VAL A 1 252 ? 44.977 3.442 46.528 1.00 23.54 258 VAL A CA 1
ATOM 1952 C C . VAL A 1 252 ? 43.852 2.699 47.239 1.00 20.42 258 VAL A C 1
ATOM 1953 O O . VAL A 1 252 ? 43.394 1.657 46.759 1.00 22.87 258 VAL A O 1
ATOM 1957 N N . ASP A 1 253 ? 43.404 3.219 48.381 1.00 12.24 259 ASP A N 1
ATOM 1958 C CA . ASP A 1 253 ? 42.224 2.638 49.016 1.00 17.77 259 ASP A CA 1
ATOM 1959 C C . ASP A 1 253 ? 41.425 3.663 49.817 1.00 20.65 259 ASP A C 1
ATOM 1960 O O . ASP A 1 253 ? 41.966 4.659 50.302 1.00 21.04 259 ASP A O 1
ATOM 1965 N N . GLU A 1 254 ? 40.128 3.405 49.922 1.00 22.82 260 GLU A N 1
ATOM 1966 C CA . GLU A 1 254 ? 39.190 4.257 50.646 1.00 23.53 260 GLU A CA 1
ATOM 1967 C C . GLU A 1 254 ? 39.380 4.076 52.154 1.00 19.38 260 GLU A C 1
ATOM 1968 O O . GLU A 1 254 ? 39.044 4.951 52.965 1.00 17.70 260 GLU A O 1
ATOM 1974 N N . SER A 1 255 ? 39.953 2.933 52.508 1.00 13.81 261 SER A N 1
ATOM 1975 C CA . SER A 1 255 ? 40.165 2.535 53.889 1.00 12.85 261 SER A CA 1
ATOM 1976 C C . SER A 1 255 ? 41.595 2.812 54.322 1.00 15.64 261 SER A C 1
ATOM 1977 O O . SER A 1 255 ? 42.534 2.191 53.808 1.00 16.81 261 SER A O 1
ATOM 1980 N N . PRO A 1 256 ? 41.766 3.725 55.291 1.00 18.94 262 PRO A N 1
ATOM 1981 C CA . PRO A 1 256 ? 43.104 4.043 55.797 1.00 18.01 262 PRO A CA 1
ATOM 1982 C C . PRO A 1 256 ? 43.800 2.812 56.357 1.00 21.97 262 PRO A C 1
ATOM 1983 O O . PRO A 1 256 ? 45.028 2.747 56.306 1.00 25.57 262 PRO A O 1
ATOM 1995 N N . ALA A 1 258 ? 43.553 -0.247 55.121 1.00 12.29 264 ALA A N 1
ATOM 1996 C CA . ALA A 1 258 ? 44.094 -0.934 53.950 1.00 15.77 264 ALA A CA 1
ATOM 1997 C C . ALA A 1 258 ? 45.406 -0.278 53.510 1.00 16.57 264 ALA A C 1
ATOM 1998 O O . ALA A 1 258 ? 46.405 -0.956 53.267 1.00 14.79 264 ALA A O 1
ATOM 2000 N N . VAL A 1 259 ? 45.406 1.048 53.413 1.00 18.80 265 VAL A N 1
ATOM 2001 C CA . VAL A 1 259 ? 46.614 1.763 53.022 1.00 19.89 265 VAL A CA 1
ATOM 2002 C C . VAL A 1 259 ? 47.747 1.471 54.005 1.00 22.58 265 VAL A C 1
ATOM 2003 O O . VAL A 1 259 ? 48.848 1.104 53.599 1.00 23.13 265 VAL A O 1
ATOM 2007 N N . ALA A 1 260 ? 47.472 1.621 55.297 1.00 16.79 266 ALA A N 1
ATOM 2008 C CA . ALA A 1 260 ? 48.452 1.292 56.325 1.00 18.96 266 ALA A CA 1
ATOM 2009 C C . ALA A 1 260 ? 48.989 -0.122 56.143 1.00 24.19 266 ALA A C 1
ATOM 2010 O O . ALA A 1 260 ? 50.196 -0.347 56.230 1.00 26.03 266 ALA A O 1
ATOM 2012 N N . SER A 1 261 ? 48.096 -1.077 55.887 1.00 22.22 267 SER A N 1
ATOM 2013 C CA . SER A 1 261 ? 48.526 -2.458 55.696 1.00 19.19 267 SER A CA 1
ATOM 2014 C C . SER A 1 261 ? 49.458 -2.591 54.491 1.00 20.32 267 SER A C 1
ATOM 2015 O O . SER A 1 261 ? 50.491 -3.258 54.579 1.00 18.65 267 SER A O 1
ATOM 2018 N N . SER A 1 262 ? 49.097 -1.959 53.373 1.00 19.81 268 SER A N 1
ATOM 2019 C CA . SER A 1 262 ? 49.943 -1.969 52.173 1.00 22.30 268 SER A CA 1
ATOM 2020 C C . SER A 1 262 ? 51.332 -1.399 52.463 1.00 21.51 268 SER A C 1
ATOM 2021 O O . SER A 1 262 ? 52.355 -1.993 52.093 1.00 18.59 268 SER A O 1
ATOM 2024 N N . ARG A 1 263 ? 51.359 -0.241 53.118 1.00 21.88 269 ARG A N 1
ATOM 2025 C CA . ARG A 1 263 ? 52.612 0.410 53.454 1.00 26.05 269 ARG A CA 1
ATOM 2026 C C . ARG A 1 263 ? 53.462 -0.529 54.294 1.00 29.06 269 ARG A C 1
ATOM 2027 O O . ARG A 1 263 ? 54.656 -0.685 54.051 1.00 23.09 269 ARG A O 1
ATOM 2035 N N . LEU A 1 264 ? 52.827 -1.153 55.281 1.00 28.16 270 LEU A N 1
ATOM 2036 C CA . LEU A 1 264 ? 53.506 -2.070 56.178 1.00 24.19 270 LEU A CA 1
ATOM 2037 C C . LEU A 1 264 ? 54.069 -3.254 55.404 1.00 25.60 270 LEU A C 1
ATOM 2038 O O . LEU A 1 264 ? 55.166 -3.731 55.692 1.00 20.29 270 LEU A O 1
ATOM 2043 N N . ASN A 1 265 ? 53.318 -3.731 54.415 1.00 22.27 271 ASN A N 1
ATOM 2044 C CA . ASN A 1 265 ? 53.726 -4.928 53.695 1.00 26.67 271 ASN A CA 1
ATOM 2045 C C . ASN A 1 265 ? 54.873 -4.653 52.722 1.00 28.64 271 ASN A C 1
ATOM 2046 O O . ASN A 1 265 ? 55.698 -5.534 52.458 1.00 26.00 271 ASN A O 1
ATOM 2051 N N . VAL A 1 266 ? 54.930 -3.430 52.200 1.00 26.38 272 VAL A N 1
ATOM 2052 C CA . VAL A 1 266 ? 56.090 -3.019 51.420 1.00 30.33 272 VAL A CA 1
ATOM 2053 C C . VAL A 1 266 ? 57.309 -2.806 52.323 1.00 31.61 272 VAL A C 1
ATOM 2054 O O . VAL A 1 266 ? 58.400 -3.306 52.029 1.00 27.81 272 VAL A O 1
ATOM 2058 N N . GLU A 1 267 ? 57.116 -2.073 53.420 1.00 29.81 273 GLU A N 1
ATOM 2059 C CA . GLU A 1 267 ? 58.170 -1.840 54.408 1.00 38.23 273 GLU A CA 1
ATOM 2060 C C . GLU A 1 267 ? 58.750 -3.156 54.925 1.00 43.57 273 GLU A C 1
ATOM 2061 O O . GLU A 1 267 ? 59.926 -3.237 55.270 1.00 48.70 273 GLU A O 1
ATOM 2067 N N . THR A 1 268 ? 57.907 -4.182 54.966 1.00 41.88 274 THR A N 1
ATOM 2068 C CA . THR A 1 268 ? 58.225 -5.451 55.606 1.00 34.91 274 THR A CA 1
ATOM 2069 C C . THR A 1 268 ? 58.818 -6.453 54.628 1.00 33.02 274 THR A C 1
ATOM 2070 O O . THR A 1 268 ? 59.727 -7.213 54.981 1.00 32.42 274 THR A O 1
ATOM 2074 N N . ASN A 1 269 ? 58.311 -6.460 53.398 1.00 28.60 275 ASN A N 1
ATOM 2075 C CA . ASN A 1 269 ? 58.715 -7.493 52.451 1.00 32.82 275 ASN A CA 1
ATOM 2076 C C . ASN A 1 269 ? 59.645 -7.016 51.331 1.00 36.68 275 ASN A C 1
ATOM 2077 O O . ASN A 1 269 ? 60.206 -7.835 50.600 1.00 35.42 275 ASN A O 1
ATOM 2090 N N . PRO A 1 271 ? 61.502 -3.239 51.402 1.00 29.71 277 PRO A N 1
ATOM 2091 C CA . PRO A 1 271 ? 61.767 -1.825 51.703 1.00 34.07 277 PRO A CA 1
ATOM 2092 C C . PRO A 1 271 ? 62.613 -1.159 50.619 1.00 36.72 277 PRO A C 1
ATOM 2093 O O . PRO A 1 271 ? 62.502 0.055 50.402 1.00 36.63 277 PRO A O 1
ATOM 2097 N N . GLU A 1 272 ? 63.438 -1.949 49.936 1.00 38.09 278 GLU A N 1
ATOM 2098 C CA . GLU A 1 272 ? 64.261 -1.425 48.848 1.00 40.76 278 GLU A CA 1
ATOM 2099 C C . GLU A 1 272 ? 63.410 -0.846 47.711 1.00 38.62 278 GLU A C 1
ATOM 2100 O O . GLU A 1 272 ? 63.933 -0.213 46.791 1.00 35.88 278 GLU A O 1
ATOM 2106 N N . ALA A 1 273 ? 62.099 -1.056 47.787 1.00 33.97 279 ALA A N 1
ATOM 2107 C CA . ALA A 1 273 ? 61.198 -0.624 46.727 1.00 32.34 279 ALA A CA 1
ATOM 2108 C C . ALA A 1 273 ? 60.382 0.589 47.159 1.00 34.13 279 ALA A C 1
ATOM 2109 O O . ALA A 1 273 ? 59.617 1.147 46.369 1.00 36.41 279 ALA A O 1
ATOM 2111 N N . LEU A 1 274 ? 60.555 0.998 48.413 1.00 30.87 280 LEU A N 1
ATOM 2112 C CA . LEU A 1 274 ? 59.764 2.095 48.969 1.00 31.45 280 LEU A CA 1
ATOM 2113 C C . LEU A 1 274 ? 59.879 3.397 48.176 1.00 32.67 280 LEU A C 1
ATOM 2114 O O . LEU A 1 274 ? 58.929 4.176 48.112 1.00 38.41 280 LEU A O 1
ATOM 2119 N N . ASP A 1 275 ? 61.036 3.624 47.563 1.00 31.56 281 ASP A N 1
ATOM 2120 C CA . ASP A 1 275 ? 61.264 4.838 46.785 1.00 37.29 281 ASP A CA 1
ATOM 2121 C C . ASP A 1 275 ? 60.303 4.940 45.599 1.00 35.92 281 ASP A C 1
ATOM 2122 O O . ASP A 1 275 ? 60.118 6.019 45.034 1.00 33.49 281 ASP A O 1
ATOM 2127 N N . ARG A 1 276 ? 59.686 3.818 45.233 1.00 32.83 282 ARG A N 1
ATOM 2128 C CA . ARG A 1 276 ? 58.850 3.764 44.037 1.00 32.06 282 ARG A CA 1
ATOM 2129 C C . ARG A 1 276 ? 57.368 3.628 44.370 1.00 32.01 282 ARG A C 1
ATOM 2130 O O . ARG A 1 276 ? 56.548 3.332 43.494 1.00 29.61 282 ARG A O 1
ATOM 2138 N N . CYS A 1 277 ? 57.025 3.834 45.637 1.00 29.25 283 CYS A N 1
ATOM 2139 C CA . CYS A 1 277 ? 55.647 3.667 46.077 1.00 22.51 283 CYS A CA 1
ATOM 2140 C C . CYS A 1 277 ? 55.012 4.996 46.465 1.00 23.84 283 CYS A C 1
ATOM 2141 O O . CYS A 1 277 ? 55.680 5.879 47.001 1.00 26.63 283 CYS A O 1
ATOM 2144 N N . GLU A 1 278 ? 53.727 5.144 46.153 1.00 26.47 284 GLU A N 1
ATOM 2145 C CA . GLU A 1 278 ? 52.910 6.212 46.719 1.00 26.07 284 GLU A CA 1
ATOM 2146 C C . GLU A 1 278 ? 51.729 5.543 47.424 1.00 24.55 284 GLU A C 1
ATOM 2147 O O . GLU A 1 278 ? 51.160 4.567 46.917 1.00 24.57 284 GLU A O 1
ATOM 2153 N N . PHE A 1 279 ? 51.386 6.044 48.605 1.00 20.71 285 PHE A N 1
ATOM 2154 C CA . PHE A 1 279 ? 50.311 5.468 49.394 1.00 18.94 285 PHE A CA 1
ATOM 2155 C C . PHE A 1 279 ? 49.218 6.508 49.562 1.00 22.98 285 PHE A C 1
ATOM 2156 O O . PHE A 1 279 ? 49.345 7.442 50.352 1.00 26.67 285 PHE A O 1
ATOM 2172 N N . ILE A 1 281 ? 45.231 7.629 50.241 1.00 19.86 287 ILE A N 1
ATOM 2173 C CA . ILE A 1 281 ? 43.886 7.384 50.738 1.00 21.55 287 ILE A CA 1
ATOM 2174 C C . ILE A 1 281 ? 42.933 8.236 49.913 1.00 21.24 287 ILE A C 1
ATOM 2175 O O . ILE A 1 281 ? 43.014 9.470 49.931 1.00 19.79 287 ILE A O 1
ATOM 2180 N N . ASN A 1 282 ? 42.022 7.597 49.190 1.00 19.54 288 ASN A N 1
ATOM 2181 C CA . ASN A 1 282 ? 41.172 8.364 48.300 1.00 18.42 288 ASN A CA 1
ATOM 2182 C C . ASN A 1 282 ? 39.889 7.631 47.943 1.00 21.14 288 ASN A C 1
ATOM 2183 O O . ASN A 1 282 ? 39.773 6.415 48.138 1.00 19.67 288 ASN A O 1
ATOM 2188 N N . ASN A 1 283 ? 38.922 8.385 47.433 1.00 18.79 289 ASN A N 1
ATOM 2189 C CA . ASN A 1 283 ? 37.754 7.791 46.822 1.00 20.56 289 ASN A CA 1
ATOM 2190 C C . ASN A 1 283 ? 38.112 7.502 45.366 1.00 22.27 289 ASN A C 1
ATOM 2191 O O . ASN A 1 283 ? 38.085 8.401 44.525 1.00 18.64 289 ASN A O 1
ATOM 2196 N N . ALA A 1 284 ? 38.464 6.253 45.077 1.00 24.39 290 ALA A N 1
ATOM 2197 C CA . ALA A 1 284 ? 39.000 5.906 43.772 1.00 24.75 290 ALA A CA 1
ATOM 2198 C C . ALA A 1 284 ? 40.090 6.904 43.413 1.00 28.41 290 ALA A C 1
ATOM 2199 O O . ALA A 1 284 ? 41.079 7.048 44.140 1.00 30.74 290 ALA A O 1
ATOM 2201 N N . LEU A 1 285 ? 39.908 7.609 42.301 1.00 27.32 291 LEU A N 1
ATOM 2202 C CA . LEU A 1 285 ? 40.937 8.522 41.828 1.00 24.84 291 LEU A CA 1
ATOM 2203 C C . LEU A 1 285 ? 40.451 9.968 41.753 1.00 24.96 291 LEU A C 1
ATOM 2204 O O . LEU A 1 285 ? 40.958 10.758 40.950 1.00 25.30 291 LEU A O 1
ATOM 2209 N N . SER A 1 286 ? 39.480 10.313 42.598 1.00 22.50 292 SER A N 1
ATOM 2210 C CA . SER A 1 286 ? 38.933 11.669 42.645 1.00 24.27 292 SER A CA 1
ATOM 2211 C C . SER A 1 286 ? 40.017 12.719 42.834 1.00 25.44 292 SER A C 1
ATOM 2212 O O . SER A 1 286 ? 40.884 12.582 43.708 1.00 22.81 292 SER A O 1
ATOM 2215 N N . GLY A 1 287 ? 39.972 13.764 42.012 1.00 24.14 293 GLY A N 1
ATOM 2216 C CA . GLY A 1 287 ? 40.935 14.847 42.123 1.00 23.86 293 GLY A CA 1
ATOM 2217 C C . GLY A 1 287 ? 42.304 14.489 41.576 1.00 29.63 293 GLY A C 1
ATOM 2218 O O . GLY A 1 287 ? 43.266 15.244 41.750 1.00 33.75 293 GLY A O 1
ATOM 2219 N N . VAL A 1 288 ? 42.402 13.337 40.916 1.00 28.83 294 VAL A N 1
ATOM 2220 C CA . VAL A 1 288 ? 43.669 12.908 40.322 1.00 29.78 294 VAL A CA 1
ATOM 2221 C C . VAL A 1 288 ? 43.776 13.366 38.862 1.00 28.61 294 VAL A C 1
ATOM 2222 O O . VAL A 1 288 ? 42.779 13.405 38.135 1.00 26.57 294 VAL A O 1
ATOM 2226 N N . GLU A 1 289 ? 44.984 13.731 38.443 1.00 29.66 295 GLU A N 1
ATOM 2227 C CA . GLU A 1 289 ? 45.191 14.256 37.101 1.00 34.99 295 GLU A CA 1
ATOM 2228 C C . GLU A 1 289 ? 44.849 13.202 36.048 1.00 33.45 295 GLU A C 1
ATOM 2229 O O . GLU A 1 289 ? 45.203 12.029 36.192 1.00 33.48 295 GLU A O 1
ATOM 2235 N N . PRO A 1 290 ? 44.150 13.613 34.981 1.00 28.72 296 PRO A N 1
ATOM 2236 C CA . PRO A 1 290 ? 43.903 12.667 33.889 1.00 26.91 296 PRO A CA 1
ATOM 2237 C C . PRO A 1 290 ? 45.201 12.351 33.147 1.00 29.40 296 PRO A C 1
ATOM 2238 O O . PRO A 1 290 ? 46.191 13.074 33.306 1.00 29.86 296 PRO A O 1
ATOM 2242 N N . PHE A 1 291 ? 45.198 11.273 32.366 1.00 30.48 297 PHE A N 1
ATOM 2243 C CA . PHE A 1 291 ? 46.348 10.909 31.543 1.00 35.93 297 PHE A CA 1
ATOM 2244 C C . PHE A 1 291 ? 47.642 10.793 32.336 1.00 30.98 297 PHE A C 1
ATOM 2245 O O . PHE A 1 291 ? 48.704 11.209 31.869 1.00 34.79 297 PHE A O 1
ATOM 2253 N N . ARG A 1 292 ? 47.567 10.201 33.520 1.00 25.79 298 ARG A N 1
ATOM 2254 C CA . ARG A 1 292 ? 48.748 10.111 34.364 1.00 25.84 298 ARG A CA 1
ATOM 2255 C C . ARG A 1 292 ? 49.397 8.727 34.364 1.00 23.64 298 ARG A C 1
ATOM 2256 O O . ARG A 1 292 ? 50.618 8.607 34.488 1.00 25.90 298 ARG A O 1
ATOM 2264 N N . PHE A 1 293 ? 48.592 7.683 34.219 1.00 21.65 299 PHE A N 1
ATOM 2265 C CA . PHE A 1 293 ? 49.082 6.331 34.480 1.00 26.81 299 PHE A CA 1
ATOM 2266 C C . PHE A 1 293 ? 49.248 5.482 33.239 1.00 32.04 299 PHE A C 1
ATOM 2267 O O . PHE A 1 293 ? 48.569 5.690 32.233 1.00 31.71 299 PHE A O 1
ATOM 2275 N N . ASN A 1 294 ? 50.167 4.524 33.327 1.00 31.45 300 ASN A N 1
ATOM 2276 C CA . ASN A 1 294 ? 50.359 3.532 32.283 1.00 26.15 300 ASN A CA 1
ATOM 2277 C C . ASN A 1 294 ? 49.424 2.356 32.463 1.00 20.45 300 ASN A C 1
ATOM 2278 O O . ASN A 1 294 ? 48.960 1.763 31.494 1.00 24.20 300 ASN A O 1
ATOM 2283 N N . ALA A 1 295 ? 49.170 1.998 33.713 1.00 17.87 301 ALA A N 1
ATOM 2284 C CA . ALA A 1 295 ? 48.277 0.885 33.984 1.00 21.70 301 ALA A CA 1
ATOM 2285 C C . ALA A 1 295 ? 47.543 1.085 35.295 1.00 20.58 301 ALA A C 1
ATOM 2286 O O . ALA A 1 295 ? 48.072 1.695 36.236 1.00 19.44 301 ALA A O 1
ATOM 2288 N N . VAL A 1 296 ? 46.317 0.574 35.341 1.00 19.35 302 VAL A N 1
ATOM 2289 C CA . VAL A 1 296 ? 45.545 0.504 36.573 1.00 18.57 302 VAL A CA 1
ATOM 2290 C C . VAL A 1 296 ? 45.088 -0.935 36.748 1.00 22.58 302 VAL A C 1
ATOM 2291 O O . VAL A 1 296 ? 44.640 -1.570 35.794 1.00 28.56 302 VAL A O 1
ATOM 2295 N N . LEU A 1 297 ? 45.212 -1.451 37.965 1.00 22.48 303 LEU A N 1
ATOM 2296 C CA . LEU A 1 297 ? 44.786 -2.807 38.259 1.00 22.69 303 LEU A CA 1
ATOM 2297 C C . LEU A 1 297 ? 43.808 -2.762 39.411 1.00 23.82 303 LEU A C 1
ATOM 2298 O O . LEU A 1 297 ? 44.026 -2.047 40.382 1.00 28.12 303 LEU A O 1
ATOM 2303 N N . CYS A 1 298 ? 42.713 -3.498 39.289 1.00 28.30 304 CYS A N 1
ATOM 2304 C CA . CYS A 1 298 ? 41.605 -3.334 40.216 1.00 27.56 304 CYS A CA 1
ATOM 2305 C C . CYS A 1 298 ? 40.870 -4.643 40.476 1.00 24.82 304 CYS A C 1
ATOM 2306 O O . CYS A 1 298 ? 40.572 -5.397 39.547 1.00 27.34 304 CYS A O 1
ATOM 2309 N N . ASN A 1 299 ? 40.605 -4.911 41.749 1.00 24.33 305 ASN A N 1
ATOM 2310 C CA . ASN A 1 299 ? 39.774 -6.035 42.159 1.00 24.42 305 ASN A CA 1
ATOM 2311 C C . ASN A 1 299 ? 38.566 -5.484 42.913 1.00 24.92 305 ASN A C 1
ATOM 2312 O O . ASN A 1 299 ? 38.518 -5.525 44.143 1.00 24.64 305 ASN A O 1
ATOM 2317 N N . PRO A 1 300 ? 37.584 -4.960 42.163 1.00 27.23 306 PRO A N 1
ATOM 2318 C CA . PRO A 1 300 ? 36.463 -4.176 42.693 1.00 27.17 306 PRO A CA 1
ATOM 2319 C C . PRO A 1 300 ? 35.681 -4.928 43.754 1.00 25.24 306 PRO A C 1
ATOM 2320 O O . PRO A 1 300 ? 35.667 -6.160 43.742 1.00 26.45 306 PRO A O 1
ATOM 2324 N N . PRO A 1 301 ? 35.021 -4.190 44.658 1.00 26.86 307 PRO A N 1
ATOM 2325 C CA . PRO A 1 301 ? 34.226 -4.847 45.698 1.00 28.04 307 PRO A CA 1
ATOM 2326 C C . PRO A 1 301 ? 33.148 -5.714 45.064 1.00 35.76 307 PRO A C 1
ATOM 2327 O O . PRO A 1 301 ? 32.590 -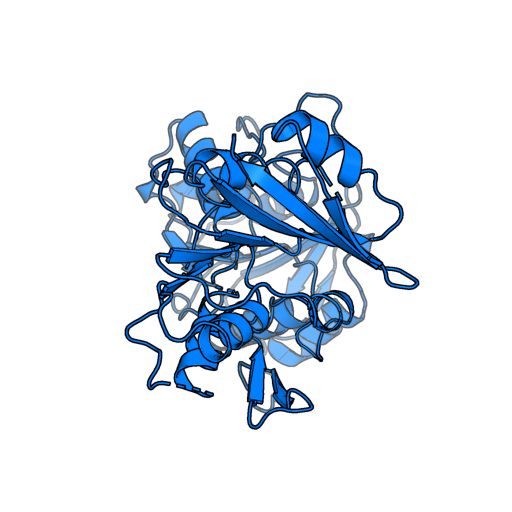5.363 44.021 1.00 32.88 307 PRO A O 1
ATOM 2331 N N . PHE A 1 302 ? 32.870 -6.842 45.700 1.00 43.83 308 PHE A N 1
ATOM 2332 C CA . PHE A 1 302 ? 31.966 -7.831 45.145 1.00 52.29 308 PHE A CA 1
ATOM 2333 C C . PHE A 1 302 ? 30.613 -7.793 45.846 1.00 52.21 308 PHE A C 1
ATOM 2334 O O . PHE A 1 302 ? 29.839 -6.855 45.653 1.00 51.54 308 PHE A O 1
ATOM 2342 N N . ASP A 1 310 ? 28.224 -2.395 40.431 1.00 75.87 316 ASP A N 1
ATOM 2343 C CA . ASP A 1 310 ? 27.764 -2.079 41.778 1.00 76.87 316 ASP A CA 1
ATOM 2344 C C . ASP A 1 310 ? 27.706 -0.569 41.995 1.00 75.66 316 ASP A C 1
ATOM 2345 O O . ASP A 1 310 ? 27.616 -0.107 43.137 1.00 78.76 316 ASP A O 1
ATOM 2350 N N . ASN A 1 311 ? 27.739 0.188 40.898 1.00 69.20 317 ASN A N 1
ATOM 2351 C CA . ASN A 1 311 ? 27.920 1.644 40.942 1.00 62.56 317 ASN A CA 1
ATOM 2352 C C . ASN A 1 311 ? 29.358 1.976 41.321 1.00 52.30 317 ASN A C 1
ATOM 2353 O O . ASN A 1 311 ? 29.975 2.884 40.760 1.00 52.56 317 ASN A O 1
ATOM 2358 N N . VAL A 1 312 ? 29.873 1.224 42.288 1.00 43.25 318 VAL A N 1
ATOM 2359 C CA . VAL A 1 312 ? 31.231 1.379 42.782 1.00 39.25 318 VAL A CA 1
ATOM 2360 C C . VAL A 1 312 ? 32.244 0.970 41.721 1.00 31.30 318 VAL A C 1
ATOM 2361 O O . VAL A 1 312 ? 33.164 1.722 41.405 1.00 34.71 318 VAL A O 1
ATOM 2365 N N . ALA A 1 313 ? 32.075 -0.235 41.185 1.00 27.88 319 ALA A N 1
ATOM 2366 C CA . ALA A 1 313 ? 32.993 -0.765 40.187 1.00 33.92 319 ALA A CA 1
ATOM 2367 C C . ALA A 1 313 ? 32.971 0.092 38.937 1.00 34.13 319 ALA A C 1
ATOM 2368 O O . ALA A 1 313 ? 33.984 0.252 38.275 1.00 38.84 319 ALA A O 1
ATOM 2370 N N . TRP A 1 314 ? 31.808 0.643 38.620 1.00 32.41 320 TRP A N 1
ATOM 2371 C CA . TRP A 1 314 ? 31.649 1.475 37.434 1.00 36.18 320 TRP A CA 1
ATOM 2372 C C . TRP A 1 314 ? 32.305 2.834 37.658 1.00 32.98 320 TRP A C 1
ATOM 2373 O O . TRP A 1 314 ? 32.910 3.412 36.739 1.00 33.46 320 TRP A O 1
ATOM 2384 N N . GLU A 1 315 ? 32.204 3.330 38.889 1.00 29.64 321 GLU A N 1
ATOM 2385 C CA . GLU A 1 315 ? 32.906 4.549 39.273 1.00 33.34 321 GLU A CA 1
ATOM 2386 C C . GLU A 1 315 ? 34.412 4.320 39.118 1.00 28.30 321 GLU A C 1
ATOM 2387 O O . GLU A 1 315 ? 35.129 5.143 38.546 1.00 27.12 321 GLU A O 1
ATOM 2401 N N . PHE A 1 317 ? 35.927 2.060 37.214 1.00 27.47 323 PHE A N 1
ATOM 2402 C CA . PHE A 1 317 ? 36.247 1.934 35.793 1.00 28.05 323 PHE A CA 1
ATOM 2403 C C . PHE A 1 317 ? 36.388 3.305 35.154 1.00 28.94 323 PHE A C 1
ATOM 2404 O O . PHE A 1 317 ? 37.365 3.563 34.461 1.00 29.55 323 PHE A O 1
ATOM 2412 N N . HIS A 1 318 ? 35.411 4.182 35.384 1.00 28.88 324 HIS A N 1
ATOM 2413 C CA . HIS A 1 318 ? 35.480 5.539 34.835 1.00 29.78 324 HIS A CA 1
ATOM 2414 C C . HIS A 1 318 ? 36.703 6.326 35.306 1.00 29.23 324 HIS A C 1
ATOM 2415 O O . HIS A 1 318 ? 37.350 7.007 34.505 1.00 28.73 324 HIS A O 1
ATOM 2422 N N . HIS A 1 319 ? 37.002 6.258 36.604 1.00 25.71 325 HIS A N 1
ATOM 2423 C CA . HIS A 1 319 ? 38.189 6.928 37.138 1.00 24.87 325 HIS A CA 1
ATOM 2424 C C . HIS A 1 319 ? 39.444 6.400 36.454 1.00 19.89 325 HIS A C 1
ATOM 2425 O O . HIS A 1 319 ? 40.372 7.151 36.136 1.00 14.98 325 HIS A O 1
ATOM 2432 N N . ALA A 1 320 ? 39.458 5.091 36.244 1.00 22.26 326 ALA A N 1
ATOM 2433 C CA . ALA A 1 320 ? 40.570 4.414 35.613 1.00 22.51 326 ALA A CA 1
ATOM 2434 C C . ALA A 1 320 ? 40.744 4.947 34.201 1.00 27.40 326 ALA A C 1
ATOM 2435 O O . ALA A 1 320 ? 41.849 5.317 33.800 1.00 28.28 326 ALA A O 1
ATOM 2437 N N . ARG A 1 321 ? 39.651 4.995 33.448 1.00 28.73 327 ARG A N 1
ATOM 2438 C CA . ARG A 1 321 ? 39.723 5.477 32.078 1.00 32.50 327 ARG A CA 1
ATOM 2439 C C . ARG A 1 321 ? 40.199 6.921 32.050 1.00 33.97 327 ARG A C 1
ATOM 2440 O O . ARG A 1 321 ? 41.031 7.286 31.222 1.00 35.32 327 ARG A O 1
ATOM 2448 N N . ARG A 1 322 ? 39.688 7.735 32.966 1.00 29.53 328 ARG A N 1
ATOM 2449 C CA . ARG A 1 322 ? 40.059 9.142 32.999 1.00 29.88 328 ARG A CA 1
ATOM 2450 C C . ARG A 1 322 ? 41.539 9.364 33.307 1.00 29.95 328 ARG A C 1
ATOM 2451 O O . ARG A 1 322 ? 42.196 10.165 32.642 1.00 29.96 328 ARG A O 1
ATOM 2459 N N . CYS A 1 323 ? 42.076 8.662 34.302 1.00 28.91 329 CYS A N 1
ATOM 2460 C CA . CYS A 1 323 ? 43.472 8.898 34.698 1.00 22.46 329 CYS A CA 1
ATOM 2461 C C . CYS A 1 323 ? 44.512 8.057 33.937 1.00 23.30 329 CYS A C 1
ATOM 2462 O O . CYS A 1 323 ? 45.722 8.211 34.137 1.00 19.71 329 CYS A O 1
ATOM 2465 N N . LEU A 1 324 ? 44.053 7.180 33.053 1.00 25.18 330 LEU A N 1
ATOM 2466 C CA . LEU A 1 324 ? 44.984 6.436 32.215 1.00 28.27 330 LEU A CA 1
ATOM 2467 C C . LEU A 1 324 ? 45.506 7.306 31.075 1.00 30.51 330 LEU A C 1
ATOM 2468 O O . LEU A 1 324 ? 44.824 8.231 30.623 1.00 32.21 330 LEU A O 1
ATOM 2473 N N . LYS A 1 325 ? 46.727 7.026 30.631 1.00 31.03 331 LYS A N 1
ATOM 2474 C CA . LYS A 1 325 ? 47.236 7.626 29.404 1.00 33.84 331 LYS A CA 1
ATOM 2475 C C . LYS A 1 325 ? 46.578 6.962 28.200 1.00 32.76 331 LYS A C 1
ATOM 2476 O O . LYS A 1 325 ? 45.974 5.892 28.318 1.00 33.17 331 LYS A O 1
ATOM 2482 N N . ILE A 1 326 ? 46.695 7.587 27.036 1.00 32.49 332 ILE A N 1
ATOM 2483 C CA . ILE A 1 326 ? 46.276 6.911 25.819 1.00 26.10 332 ILE A CA 1
ATOM 2484 C C . ILE A 1 326 ? 47.116 5.644 25.672 1.00 21.33 332 ILE A C 1
ATOM 2485 O O . ILE A 1 326 ? 48.323 5.651 25.936 1.00 28.37 332 ILE A O 1
ATOM 2490 N N . ASN A 1 327 ? 46.469 4.550 25.286 1.00 20.24 333 ASN A N 1
ATOM 2491 C CA . ASN A 1 327 ? 47.140 3.257 25.202 1.00 29.21 333 ASN A CA 1
ATOM 2492 C C . ASN A 1 327 ? 47.422 2.640 26.580 1.00 34.55 333 ASN A C 1
ATOM 2493 O O . ASN A 1 327 ? 47.873 1.492 26.671 1.00 35.41 333 ASN A O 1
ATOM 2498 N N . GLY A 1 328 ? 47.158 3.400 27.644 1.00 32.38 334 GLY A N 1
ATOM 2499 C CA . GLY A 1 328 ? 47.207 2.864 28.996 1.00 31.73 334 GLY A CA 1
ATOM 2500 C C . GLY A 1 328 ? 46.203 1.733 29.154 1.00 31.38 334 GLY A C 1
ATOM 2501 O O . GLY A 1 328 ? 45.224 1.666 28.406 1.00 27.65 334 GLY A O 1
ATOM 2502 N N . GLU A 1 329 ? 46.436 0.842 30.115 1.00 31.45 335 GLU A N 1
ATOM 2503 C CA . GLU A 1 329 ? 45.591 -0.341 30.258 1.00 32.25 335 GLU A CA 1
ATOM 2504 C C . GLU A 1 329 ? 44.980 -0.516 31.650 1.00 29.28 335 GLU A C 1
ATOM 2505 O O . GLU A 1 329 ? 45.645 -0.321 32.674 1.00 29.14 335 GLU A O 1
ATOM 2511 N N . LEU A 1 330 ? 43.714 -0.911 31.669 1.00 26.38 336 LEU A N 1
ATOM 2512 C CA . LEU A 1 330 ? 43.028 -1.302 32.895 1.00 23.40 336 LEU A CA 1
ATOM 2513 C C . LEU A 1 330 ? 42.857 -2.822 32.923 1.00 27.17 336 LEU A C 1
ATOM 2514 O O . LEU A 1 330 ? 42.341 -3.428 31.970 1.00 24.50 336 LEU A O 1
ATOM 2519 N N . TYR A 1 331 ? 43.317 -3.430 34.011 1.00 24.54 337 TYR A N 1
ATOM 2520 C CA . TYR A 1 331 ? 43.179 -4.862 34.216 1.00 24.48 337 TYR A CA 1
ATOM 2521 C C . TYR A 1 331 ? 42.284 -5.111 35.422 1.00 28.23 337 TYR A C 1
ATOM 2522 O O . TYR A 1 331 ? 42.412 -4.439 36.454 1.00 27.44 337 TYR A O 1
ATOM 2531 N N . ILE A 1 332 ? 41.405 -6.101 35.303 1.00 27.79 338 ILE A N 1
ATOM 2532 C CA . ILE A 1 332 ? 40.431 -6.380 36.351 1.00 26.52 338 ILE A CA 1
ATOM 2533 C C . ILE A 1 332 ? 40.331 -7.880 36.617 1.00 26.64 338 ILE A C 1
ATOM 2534 O O . ILE A 1 332 ? 40.455 -8.685 35.693 1.00 30.75 338 ILE A O 1
ATOM 2539 N N . VAL A 1 333 ? 40.140 -8.258 37.880 1.00 19.95 339 VAL A N 1
ATOM 2540 C CA . VAL A 1 333 ? 39.589 -9.575 38.187 1.00 21.51 339 VAL A CA 1
ATOM 2541 C C . VAL A 1 333 ? 38.159 -9.357 38.613 1.00 24.99 339 VAL A C 1
ATOM 2542 O O . VAL A 1 333 ? 37.862 -8.410 39.351 1.00 29.11 339 VAL A O 1
ATOM 2546 N N . ALA A 1 334 ? 37.272 -10.239 38.181 1.00 24.52 340 ALA A N 1
ATOM 2547 C CA . ALA A 1 334 ? 35.868 -10.076 38.509 1.00 30.54 340 ALA A CA 1
ATOM 2548 C C . ALA A 1 334 ? 35.236 -11.448 38.590 1.00 35.19 340 ALA A C 1
ATOM 2549 O O . ALA A 1 334 ? 35.739 -12.401 37.999 1.00 34.52 340 ALA A O 1
ATOM 2551 N N . ASN A 1 335 ? 34.141 -11.560 39.330 1.00 40.14 341 ASN A N 1
ATOM 2552 C CA . ASN A 1 335 ? 33.366 -12.787 39.275 1.00 45.79 341 ASN A CA 1
ATOM 2553 C C . ASN A 1 335 ? 32.852 -13.010 37.849 1.00 46.18 341 ASN A C 1
ATOM 2554 O O . ASN A 1 335 ? 32.388 -12.074 37.198 1.00 38.19 341 ASN A O 1
ATOM 2559 N N . ARG A 1 336 ? 32.959 -14.246 37.370 1.00 51.91 342 ARG A N 1
ATOM 2560 C CA . ARG A 1 336 ? 32.646 -14.591 35.985 1.00 56.79 342 ARG A CA 1
ATOM 2561 C C . ARG A 1 336 ? 31.247 -14.187 35.507 1.00 57.42 342 ARG A C 1
ATOM 2562 O O . ARG A 1 336 ? 31.028 -14.001 34.307 1.00 58.08 342 ARG A O 1
ATOM 2570 N N . HIS A 1 337 ? 30.302 -14.063 36.434 1.00 57.14 343 HIS A N 1
ATOM 2571 C CA . HIS A 1 337 ? 28.882 -13.961 36.080 1.00 59.01 343 HIS A CA 1
ATOM 2572 C C . HIS A 1 337 ? 28.388 -12.530 35.899 1.00 55.84 343 HIS A C 1
ATOM 2573 O O . HIS A 1 337 ? 27.359 -12.305 35.263 1.00 56.43 343 HIS A O 1
ATOM 2580 N N . LEU A 1 338 ? 29.095 -11.564 36.474 1.00 51.69 344 LEU A N 1
ATOM 2581 C CA . LEU A 1 338 ? 28.738 -10.163 36.273 1.00 51.10 344 LEU A CA 1
ATOM 2582 C C . LEU A 1 338 ? 29.038 -9.777 34.819 1.00 52.51 344 LEU A C 1
ATOM 2583 O O . LEU A 1 338 ? 29.877 -10.407 34.172 1.00 54.25 344 LEU A O 1
ATOM 2588 N N . ASP A 1 339 ? 28.350 -8.766 34.294 1.00 50.19 345 ASP A N 1
ATOM 2589 C CA . ASP A 1 339 ? 28.557 -8.380 32.896 1.00 48.88 345 ASP A CA 1
ATOM 2590 C C . ASP A 1 339 ? 29.616 -7.300 32.742 1.00 42.12 345 ASP A C 1
ATOM 2591 O O . ASP A 1 339 ? 29.461 -6.371 31.945 1.00 41.04 345 ASP A O 1
ATOM 2596 N N . TYR A 1 340 ? 30.702 -7.437 33.495 1.00 39.12 346 TYR A N 1
ATOM 2597 C CA . TYR A 1 340 ? 31.782 -6.457 33.461 1.00 35.25 346 TYR A CA 1
ATOM 2598 C C . TYR A 1 340 ? 32.447 -6.351 32.088 1.00 32.22 346 TYR A C 1
ATOM 2599 O O . TYR A 1 340 ? 32.888 -5.270 31.699 1.00 27.82 346 TYR A O 1
ATOM 2608 N N . PHE A 1 341 ? 32.516 -7.455 31.345 1.00 33.12 347 PHE A N 1
ATOM 2609 C CA . PHE A 1 341 ? 33.055 -7.390 29.987 1.00 31.32 347 PHE A CA 1
ATOM 2610 C C . PHE A 1 341 ? 32.367 -6.286 29.176 1.00 32.07 347 PHE A C 1
ATOM 2611 O O . PHE A 1 341 ? 33.027 -5.469 28.521 1.00 35.71 347 PHE A O 1
ATOM 2619 N N . HIS A 1 342 ? 31.040 -6.248 29.241 1.00 32.96 348 HIS A N 1
ATOM 2620 C CA . HIS A 1 342 ? 30.267 -5.317 28.418 1.00 35.90 348 HIS A CA 1
ATOM 2621 C C . HIS A 1 342 ? 30.310 -3.896 28.958 1.00 33.17 348 HIS A C 1
ATOM 2622 O O . HIS A 1 342 ? 30.326 -2.936 28.183 1.00 29.99 348 HIS A O 1
ATOM 2629 N N . LYS A 1 343 ? 30.327 -3.760 30.283 1.00 31.63 349 LYS A N 1
ATOM 2630 C CA . LYS A 1 343 ? 30.481 -2.439 30.884 1.00 32.47 349 LYS A CA 1
ATOM 2631 C C . LYS A 1 343 ? 31.826 -1.839 30.493 1.00 28.35 349 LYS A C 1
ATOM 2632 O O . LYS A 1 343 ? 31.902 -0.672 30.101 1.00 28.58 349 LYS A O 1
ATOM 2638 N N . LEU A 1 344 ? 32.883 -2.644 30.578 1.00 27.23 350 LEU A N 1
ATOM 2639 C CA . LEU A 1 344 ? 34.203 -2.202 30.130 1.00 28.16 350 LEU A CA 1
ATOM 2640 C C . LEU A 1 344 ? 34.180 -1.825 28.658 1.00 30.46 350 LEU A C 1
ATOM 2641 O O . LEU A 1 344 ? 34.650 -0.757 28.294 1.00 27.12 350 LEU A O 1
ATOM 2646 N N . LYS A 1 345 ? 33.618 -2.683 27.809 1.00 35.77 351 LYS A N 1
ATOM 2647 C CA . LYS A 1 345 ? 33.585 -2.380 26.378 1.00 40.06 351 LYS A CA 1
ATOM 2648 C C . LYS A 1 345 ? 32.867 -1.059 26.115 1.00 36.81 351 LYS A C 1
ATOM 2649 O O . LYS A 1 345 ? 33.289 -0.264 25.274 1.00 36.36 351 LYS A O 1
ATOM 2655 N N . LYS A 1 346 ? 31.788 -0.826 26.850 1.00 38.07 352 LYS A N 1
ATOM 2656 C CA . LYS A 1 346 ? 31.013 0.398 26.717 1.00 39.48 352 LYS A CA 1
ATOM 2657 C C . LYS A 1 346 ? 31.871 1.599 27.111 1.00 38.96 352 LYS A C 1
ATOM 2658 O O . LYS A 1 346 ? 32.019 2.553 26.346 1.00 42.81 352 LYS A O 1
ATOM 2664 N N . ILE A 1 347 ? 32.448 1.533 28.305 1.00 33.99 353 ILE A N 1
ATOM 2665 C CA . ILE A 1 347 ? 33.257 2.620 28.845 1.00 31.44 353 ILE A CA 1
ATOM 2666 C C . ILE A 1 347 ? 34.516 2.939 28.015 1.00 33.49 353 ILE A C 1
ATOM 2667 O O . ILE A 1 347 ? 34.822 4.105 27.761 1.00 35.95 353 ILE A O 1
ATOM 2672 N N . PHE A 1 348 ? 35.233 1.903 27.587 1.00 32.30 354 PHE A N 1
ATOM 2673 C CA . PHE A 1 348 ? 36.526 2.061 26.913 1.00 32.05 354 PHE A CA 1
ATOM 2674 C C . PHE A 1 348 ? 36.449 1.911 25.399 1.00 34.42 354 PHE A C 1
ATOM 2675 O O . PHE A 1 348 ? 37.338 2.369 24.683 1.00 35.03 354 PHE A O 1
ATOM 2683 N N . GLY A 1 349 ? 35.398 1.257 24.917 1.00 36.21 355 GLY A N 1
ATOM 2684 C CA . GLY A 1 349 ? 35.282 0.958 23.503 1.00 41.86 355 GLY A CA 1
ATOM 2685 C C . GLY A 1 349 ? 35.749 -0.453 23.211 1.00 46.52 355 GLY A C 1
ATOM 2686 O O . GLY A 1 349 ? 35.293 -1.080 22.253 1.00 52.84 355 GLY A O 1
ATOM 2687 N N . ASN A 1 350 ? 36.662 -0.953 24.039 1.00 41.94 356 ASN A N 1
ATOM 2688 C CA . ASN A 1 350 ? 37.195 -2.297 23.865 1.00 38.74 356 ASN A CA 1
ATOM 2689 C C . ASN A 1 350 ? 37.216 -3.092 25.163 1.00 40.37 356 ASN A C 1
ATOM 2690 O O . ASN A 1 350 ? 36.923 -2.559 26.238 1.00 42.55 356 ASN A O 1
ATOM 2695 N N . CYS A 1 351 ? 37.553 -4.374 25.044 1.00 38.22 357 CYS A N 1
ATOM 2696 C CA . CYS A 1 351 ? 37.756 -5.249 26.191 1.00 38.54 357 CYS A CA 1
ATOM 2697 C C . CYS A 1 351 ? 38.201 -6.625 25.714 1.00 36.99 357 CYS A C 1
ATOM 2698 O O . CYS A 1 351 ? 37.759 -7.104 24.672 1.00 35.35 357 CYS A O 1
ATOM 2701 N N . THR A 1 352 ? 39.065 -7.263 26.497 1.00 38.35 358 THR A N 1
ATOM 2702 C CA . THR A 1 352 ? 39.683 -8.521 26.110 1.00 36.56 358 THR A CA 1
ATOM 2703 C C . THR A 1 352 ? 39.793 -9.429 27.324 1.00 37.24 358 THR A C 1
ATOM 2704 O O . THR A 1 352 ? 40.236 -9.001 28.389 1.00 37.51 358 THR A O 1
ATOM 2708 N N . THR A 1 353 ? 39.380 -10.682 27.168 1.00 37.85 359 THR A N 1
ATOM 2709 C CA . THR A 1 353 ? 39.493 -11.647 28.255 1.00 40.17 359 THR A CA 1
ATOM 2710 C C . THR A 1 353 ? 40.885 -12.279 28.260 1.00 39.83 359 THR A C 1
ATOM 2711 O O . THR A 1 353 ? 41.257 -13.001 27.329 1.00 35.54 359 THR A O 1
ATOM 2715 N N . ILE A 1 354 ? 41.649 -11.982 29.309 1.00 40.71 360 ILE A N 1
ATOM 2716 C CA . ILE A 1 354 ? 42.998 -12.506 29.481 1.00 37.77 360 ILE A CA 1
ATOM 2717 C C . ILE A 1 354 ? 42.965 -13.953 29.944 1.00 33.95 360 ILE A C 1
ATOM 2718 O O . ILE A 1 354 ? 43.739 -14.789 29.474 1.00 36.96 360 ILE A O 1
ATOM 2723 N N . ALA A 1 355 ? 42.071 -14.236 30.884 1.00 33.37 361 ALA A N 1
ATOM 2724 C CA . ALA A 1 355 ? 41.986 -15.553 31.491 1.00 35.42 361 ALA A CA 1
ATOM 2725 C C . ALA A 1 355 ? 40.666 -15.700 32.225 1.00 36.95 361 ALA A C 1
ATOM 2726 O O . ALA A 1 355 ? 39.987 -14.713 32.506 1.00 36.91 361 ALA A O 1
ATOM 2728 N N . THR A 1 356 ? 40.304 -16.940 32.532 1.00 39.22 362 THR A N 1
ATOM 2729 C CA . THR A 1 356 ? 39.043 -17.204 33.209 1.00 41.69 362 THR A CA 1
ATOM 2730 C C . THR A 1 356 ? 39.105 -18.449 34.099 1.00 45.56 362 THR A C 1
ATOM 2731 O O . THR A 1 356 ? 39.487 -19.535 33.662 1.00 45.33 362 THR A O 1
ATOM 2735 N N . ASN A 1 357 ? 38.747 -18.252 35.363 1.00 47.99 363 ASN A N 1
ATOM 2736 C CA . ASN A 1 357 ? 38.725 -19.299 36.373 1.00 49.59 363 ASN A CA 1
ATOM 2737 C C . ASN A 1 357 ? 37.408 -20.057 36.271 1.00 52.25 363 ASN A C 1
ATOM 2738 O O . ASN A 1 357 ? 36.617 -19.814 35.358 1.00 50.49 363 ASN A O 1
ATOM 2743 N N . ASN A 1 358 ? 37.169 -20.977 37.202 1.00 56.82 364 ASN A N 1
ATOM 2744 C CA . ASN A 1 358 ? 35.844 -21.559 37.355 1.00 62.71 364 ASN A CA 1
ATOM 2745 C C . ASN A 1 358 ? 34.880 -20.505 37.865 1.00 62.79 364 ASN A C 1
ATOM 2746 O O . ASN A 1 358 ? 33.677 -20.561 37.608 1.00 63.63 364 ASN A O 1
ATOM 2751 N N . LYS A 1 359 ? 35.430 -19.530 38.579 1.00 61.62 365 LYS A N 1
ATOM 2752 C CA . LYS A 1 359 ? 34.627 -18.504 39.223 1.00 57.59 365 LYS A CA 1
ATOM 2753 C C . LYS A 1 359 ? 35.051 -17.092 38.819 1.00 48.59 365 LYS A C 1
ATOM 2754 O O . LYS A 1 359 ? 34.253 -16.156 38.898 1.00 48.48 365 LYS A O 1
ATOM 2760 N N . PHE A 1 360 ? 36.296 -16.937 38.374 1.00 42.82 366 PHE A N 1
ATOM 2761 C CA . PHE A 1 360 ? 36.830 -15.603 38.093 1.00 35.36 366 PHE A CA 1
ATOM 2762 C C . PHE A 1 360 ? 37.260 -15.384 36.655 1.00 34.06 366 PHE A C 1
ATOM 2763 O O . PHE A 1 360 ? 37.638 -16.320 35.951 1.00 37.81 366 PHE A O 1
ATOM 2771 N N . VAL A 1 361 ? 37.222 -14.126 36.235 1.00 31.77 367 VAL A N 1
ATOM 2772 C CA . VAL A 1 361 ? 37.702 -13.747 34.918 1.00 33.82 367 VAL A CA 1
ATOM 2773 C C . VAL A 1 361 ? 38.627 -12.542 35.055 1.00 31.83 367 VAL A C 1
ATOM 2774 O O . VAL A 1 361 ? 38.359 -11.638 35.847 1.00 31.67 367 VAL A O 1
ATOM 2778 N N . VAL A 1 362 ? 39.731 -12.551 34.313 1.00 31.01 368 VAL A N 1
ATOM 2779 C CA . VAL A 1 362 ? 40.604 -11.383 34.231 1.00 28.64 368 VAL A CA 1
ATOM 2780 C C . VAL A 1 362 ? 40.378 -10.666 32.899 1.00 29.64 368 VAL A C 1
ATOM 2781 O O . VAL A 1 362 ? 40.519 -11.260 31.832 1.00 33.34 368 VAL A O 1
ATOM 2785 N N . LEU A 1 363 ? 40.002 -9.393 32.972 1.00 28.53 369 LEU A N 1
ATOM 2786 C CA . LEU A 1 363 ? 39.671 -8.602 31.794 1.00 29.97 369 LEU A CA 1
ATOM 2787 C C . LEU A 1 363 ? 40.680 -7.487 31.602 1.00 35.44 369 LEU A C 1
ATOM 2788 O O . LEU A 1 363 ? 41.404 -7.118 32.538 1.00 40.50 369 LEU A O 1
ATOM 2793 N N . LYS A 1 364 ? 40.713 -6.949 30.384 1.00 35.06 370 LYS A N 1
ATOM 2794 C CA . LYS A 1 364 ? 41.677 -5.923 30.006 1.00 36.14 370 LYS A CA 1
ATOM 2795 C C . LYS A 1 364 ? 41.061 -4.937 29.023 1.00 36.77 370 LYS A C 1
ATOM 2796 O O . LYS A 1 364 ? 40.557 -5.334 27.976 1.00 39.93 370 LYS A O 1
ATOM 2802 N N . ALA A 1 365 ? 41.112 -3.651 29.351 1.00 33.94 371 ALA A N 1
ATOM 2803 C CA . ALA A 1 365 ? 40.620 -2.626 28.438 1.00 33.56 371 ALA A CA 1
ATOM 2804 C C . ALA A 1 365 ? 41.674 -1.545 28.205 1.00 34.25 371 ALA A C 1
ATOM 2805 O O . ALA A 1 365 ? 42.311 -1.076 29.150 1.00 35.32 371 ALA A O 1
ATOM 2807 N N . VAL A 1 366 ? 41.858 -1.157 26.945 1.00 33.04 372 VAL A N 1
ATOM 2808 C CA . VAL A 1 366 ? 42.831 -0.125 26.593 1.00 32.16 372 VAL A CA 1
ATOM 2809 C C . VAL A 1 366 ? 42.159 1.236 26.457 1.00 32.53 372 VAL A C 1
ATOM 2810 O O . VAL A 1 366 ? 41.047 1.335 25.933 1.00 35.49 372 VAL A O 1
ATOM 2814 N N . LYS A 1 367 ? 42.832 2.286 26.921 1.00 29.81 373 LYS A N 1
ATOM 2815 C CA . LYS A 1 367 ? 42.298 3.635 26.759 1.00 33.08 373 LYS A CA 1
ATOM 2816 C C . LYS A 1 367 ? 42.597 4.172 25.364 1.00 37.81 373 LYS A C 1
ATOM 2817 O O . LYS A 1 367 ? 43.757 4.192 24.926 1.00 33.31 373 LYS A O 1
ATOM 2823 N N . LEU A 1 368 ? 41.548 4.620 24.677 1.00 40.56 374 LEU A N 1
ATOM 2824 C CA . LEU A 1 368 ? 41.671 5.044 23.290 1.00 43.20 374 LEU A CA 1
ATOM 2825 C C . LEU A 1 368 ? 41.451 6.543 23.137 1.00 44.02 374 LEU A C 1
ATOM 2826 O O . LEU A 1 368 ? 42.032 7.177 22.253 1.00 46.04 374 LEU A O 1
#

Solvent-accessible surface area: 16865 Å² total